Protein AF-A0A8J8FVU5-F1 (afdb_monomer_lite)

Radius of gyration: 19.58 Å; chains: 1; bounding box: 48×34×57 Å

Foldseek 3Di:
DWADDPDPQKIKDFAAFLVVLLLLLLLQLLVQVCVQDPDAAEEEEEDVPDSNVNNLVVQVPDPRYAYEYEYLQPLCVVVCVVVVHDHHYDNDLDAEAGQEYEAPQEFPGDDLVSLLRNVYQEYEYEHFADPDDDPVSVVRGPRVSNQVRHPKGKYKYWPFAPFDAGTSRSLSLSQGLLVVLQVVVCVFPFWPGKDADHQPQCCCCPVVSHNVVSVVNRNPHGRMITMGRPPRDDSNVSSVVRSVRTHMHMDIDD

Structure (mmCIF, N/CA/C/O backbone):
data_AF-A0A8J8FVU5-F1
#
_entry.id   AF-A0A8J8FVU5-F1
#
loop_
_atom_site.group_PDB
_atom_site.id
_atom_site.type_symbol
_atom_site.label_atom_id
_atom_site.label_alt_id
_atom_site.label_comp_id
_atom_site.label_asym_id
_atom_site.label_entity_id
_atom_site.label_seq_id
_atom_site.pdbx_PDB_ins_code
_atom_site.Cartn_x
_atom_site.Cartn_y
_atom_site.Cartn_z
_atom_site.occupancy
_atom_site.B_iso_or_equiv
_atom_site.auth_seq_id
_atom_site.auth_comp_id
_atom_site.auth_asym_id
_atom_site.auth_atom_id
_atom_site.pdbx_PDB_model_num
ATOM 1 N N . MET A 1 1 ? 19.928 1.052 -13.014 1.00 85.94 1 MET A N 1
ATOM 2 C CA . MET A 1 1 ? 21.254 0.523 -13.429 1.00 85.94 1 MET A CA 1
ATOM 3 C C . MET A 1 1 ? 21.232 0.294 -14.933 1.00 85.94 1 MET A C 1
ATOM 5 O O . MET A 1 1 ? 20.188 -0.112 -15.423 1.00 85.94 1 MET A O 1
ATOM 9 N N . ARG A 1 2 ? 22.314 0.591 -15.665 1.00 91.19 2 ARG A N 1
ATOM 10 C CA . ARG A 1 2 ? 22.410 0.322 -17.111 1.00 91.19 2 ARG A CA 1
ATOM 11 C C . ARG A 1 2 ? 23.519 -0.685 -17.375 1.00 91.19 2 ARG A C 1
ATOM 13 O O . ARG A 1 2 ? 24.605 -0.540 -16.818 1.00 91.19 2 ARG A O 1
ATOM 20 N N . GLU A 1 3 ? 23.247 -1.657 -18.229 1.00 92.75 3 GLU A N 1
ATOM 21 C CA . GLU A 1 3 ? 24.170 -2.728 -18.600 1.00 92.75 3 GLU A CA 1
ATOM 22 C C . GLU A 1 3 ? 24.189 -2.921 -20.119 1.00 92.75 3 GLU A C 1
ATOM 24 O O . GLU A 1 3 ? 23.266 -2.513 -20.828 1.00 92.75 3 GLU A O 1
ATOM 29 N N . HIS A 1 4 ? 25.250 -3.538 -20.641 1.00 88.62 4 HIS A N 1
ATOM 30 C CA . HIS A 1 4 ? 25.315 -3.874 -22.063 1.00 88.62 4 HIS A CA 1
ATOM 31 C C . HIS A 1 4 ? 24.221 -4.883 -22.434 1.00 88.62 4 HIS A C 1
ATOM 33 O O . HIS A 1 4 ? 23.999 -5.859 -21.720 1.00 88.62 4 HIS A O 1
ATOM 39 N N . GLY A 1 5 ? 23.556 -4.648 -23.567 1.00 85.69 5 GLY A N 1
ATOM 40 C CA . GLY A 1 5 ? 22.609 -5.600 -24.139 1.00 85.69 5 GLY A CA 1
ATOM 41 C C . GLY A 1 5 ? 23.301 -6.695 -24.958 1.00 85.69 5 GLY A C 1
ATOM 42 O O . GLY A 1 5 ? 24.515 -6.881 -24.897 1.00 85.69 5 GLY A O 1
ATOM 43 N N . ILE A 1 6 ? 22.518 -7.401 -25.780 1.00 85.06 6 ILE A N 1
ATOM 44 C CA . ILE A 1 6 ? 23.007 -8.487 -26.653 1.00 85.06 6 ILE A CA 1
ATOM 45 C C . ILE A 1 6 ? 24.059 -7.976 -27.654 1.00 85.06 6 ILE A C 1
ATOM 47 O O . ILE A 1 6 ? 24.966 -8.711 -28.041 1.00 85.06 6 ILE A O 1
ATOM 51 N N . THR A 1 7 ? 23.939 -6.716 -28.079 1.00 89.88 7 THR A N 1
ATOM 52 C CA . THR A 1 7 ? 24.882 -6.047 -28.985 1.00 89.88 7 THR A CA 1
ATOM 53 C C . THR A 1 7 ? 25.295 -4.679 -28.445 1.00 89.88 7 THR A C 1
ATOM 55 O O . THR A 1 7 ? 24.614 -4.105 -27.595 1.00 89.88 7 THR A O 1
ATOM 58 N N . ASP A 1 8 ? 26.349 -4.093 -29.019 1.00 90.81 8 ASP A N 1
ATOM 59 C CA . ASP A 1 8 ? 26.814 -2.744 -28.670 1.00 90.81 8 ASP A CA 1
ATOM 60 C C . ASP A 1 8 ? 25.821 -1.620 -28.997 1.00 90.81 8 ASP A C 1
ATOM 62 O O . ASP A 1 8 ? 26.014 -0.495 -28.537 1.00 90.81 8 ASP A O 1
ATOM 66 N N . LEU A 1 9 ? 24.764 -1.894 -29.764 1.00 94.00 9 LEU A N 1
ATOM 67 C CA . LEU A 1 9 ? 23.697 -0.929 -30.052 1.00 94.00 9 LEU A CA 1
ATOM 68 C C . LEU A 1 9 ? 22.597 -0.929 -28.985 1.00 94.00 9 LEU A C 1
ATOM 70 O O . LEU A 1 9 ? 21.811 0.012 -28.914 1.00 94.00 9 LEU A O 1
ATOM 74 N N . THR A 1 10 ? 22.557 -1.970 -28.156 1.00 97.00 10 THR A N 1
ATOM 75 C CA . THR A 1 10 ? 21.503 -2.206 -27.168 1.00 97.00 10 THR A CA 1
ATOM 76 C C . THR A 1 10 ? 22.022 -2.068 -25.745 1.00 97.00 10 THR A C 1
ATOM 78 O O . THR A 1 10 ? 23.197 -2.323 -25.467 1.00 97.00 10 THR A O 1
ATOM 81 N N . GLU A 1 11 ? 21.133 -1.713 -24.832 1.00 97.69 11 GLU A N 1
ATOM 82 C CA . GLU A 1 11 ? 21.366 -1.718 -23.393 1.00 97.69 11 GLU A CA 1
ATOM 83 C C . GLU A 1 11 ? 20.191 -2.357 -22.652 1.00 97.69 11 GLU A C 1
ATOM 85 O O . GLU A 1 11 ? 19.065 -2.409 -23.156 1.00 97.69 11 GLU A O 1
ATOM 90 N N . THR A 1 12 ? 20.480 -2.831 -21.446 1.00 98.06 12 THR A N 1
ATOM 91 C CA . THR A 1 12 ? 19.485 -3.250 -20.464 1.00 98.06 12 THR A CA 1
ATOM 92 C C . THR A 1 12 ? 19.430 -2.197 -19.368 1.00 98.06 12 THR A C 1
ATOM 94 O O . THR A 1 12 ? 20.461 -1.840 -18.794 1.00 98.06 12 THR A O 1
ATOM 97 N N . VAL A 1 13 ? 18.239 -1.689 -19.068 1.00 98.12 13 VAL A N 1
ATOM 98 C CA . VAL A 1 13 ? 18.009 -0.694 -18.021 1.00 98.12 13 VAL A CA 1
ATOM 99 C C . VAL A 1 13 ? 17.114 -1.285 -16.942 1.00 98.12 13 VAL A C 1
ATOM 101 O O . VAL A 1 13 ? 16.003 -1.735 -17.209 1.00 98.12 13 VAL A O 1
ATOM 104 N N . HIS A 1 14 ? 17.609 -1.256 -15.711 1.00 98.19 14 HIS A N 1
ATOM 105 C CA . HIS A 1 14 ? 16.878 -1.626 -14.505 1.00 98.19 14 HIS A CA 1
ATOM 106 C C . HIS A 1 14 ? 16.438 -0.367 -13.755 1.00 98.19 14 HIS A C 1
ATOM 108 O O . HIS A 1 14 ? 17.273 0.513 -13.500 1.00 98.19 14 HIS A O 1
ATOM 114 N N . THR A 1 15 ? 15.162 -0.296 -13.381 1.00 98.50 15 THR A N 1
ATOM 115 C CA . THR A 1 15 ? 14.595 0.800 -12.572 1.00 98.50 15 THR A CA 1
ATOM 116 C C . THR A 1 15 ? 14.950 0.662 -11.090 1.00 98.50 15 THR A C 1
ATOM 118 O O . THR A 1 15 ? 15.671 -0.258 -10.689 1.00 98.50 15 THR A O 1
ATOM 121 N N . ARG A 1 16 ? 14.408 1.556 -10.254 1.00 98.25 16 ARG A N 1
ATOM 122 C CA . ARG A 1 16 ? 14.300 1.369 -8.802 1.00 98.25 16 ARG A CA 1
ATOM 123 C C . ARG A 1 16 ? 13.681 0.012 -8.451 1.00 98.25 16 ARG A C 1
ATOM 125 O O . ARG A 1 16 ? 13.001 -0.612 -9.273 1.00 98.25 16 ARG A O 1
ATOM 132 N N . SER A 1 17 ? 13.927 -0.440 -7.223 1.00 98.56 17 SER A N 1
ATOM 133 C CA . SER A 1 17 ? 13.456 -1.740 -6.746 1.00 98.56 17 SER A CA 1
ATOM 134 C C . SER A 1 17 ? 11.934 -1.816 -6.637 1.00 98.56 17 SER A C 1
ATOM 136 O O . SER A 1 17 ? 11.248 -0.802 -6.492 1.00 98.56 17 SER A O 1
ATOM 138 N N . TYR A 1 18 ? 11.396 -3.032 -6.659 1.00 98.56 18 TYR A N 1
ATOM 139 C CA . TYR A 1 18 ? 9.973 -3.273 -6.451 1.00 98.56 18 TYR A CA 1
ATOM 140 C C . TYR A 1 18 ? 9.517 -2.787 -5.065 1.00 98.56 18 TYR A C 1
ATOM 142 O O . TYR A 1 18 ? 8.448 -2.195 -4.931 1.00 98.56 18 TYR A O 1
ATOM 150 N N . TRP A 1 19 ? 10.362 -2.931 -4.037 1.00 98.06 19 TRP A N 1
ATOM 151 C CA . TRP A 1 19 ? 10.099 -2.374 -2.708 1.00 98.06 19 TRP A CA 1
ATOM 152 C C . TRP A 1 19 ? 9.987 -0.846 -2.708 1.00 98.06 19 TRP A C 1
ATOM 154 O O . TRP A 1 19 ? 9.204 -0.300 -1.932 1.00 98.06 19 TRP A O 1
ATOM 164 N N . ALA A 1 20 ? 10.729 -0.141 -3.571 1.00 98.50 20 ALA A N 1
ATOM 165 C CA . ALA A 1 20 ? 10.609 1.312 -3.685 1.00 98.50 20 ALA A CA 1
ATOM 166 C C . ALA A 1 20 ? 9.216 1.717 -4.192 1.00 98.50 20 ALA A C 1
ATOM 168 O O . ALA A 1 20 ? 8.615 2.617 -3.616 1.00 98.50 20 ALA A O 1
ATOM 169 N N . VAL A 1 21 ? 8.673 0.996 -5.181 1.00 98.75 21 VAL A N 1
ATOM 170 C CA . VAL A 1 21 ? 7.302 1.190 -5.691 1.00 98.75 21 VAL A CA 1
ATOM 171 C C . VAL A 1 21 ? 6.263 0.949 -4.595 1.00 98.75 21 VAL A C 1
ATOM 173 O O . VAL A 1 21 ? 5.415 1.800 -4.331 1.00 98.75 21 VAL A O 1
ATOM 176 N N . VAL A 1 22 ? 6.369 -0.193 -3.912 1.00 98.56 22 VAL A N 1
ATOM 177 C CA . VAL A 1 22 ? 5.489 -0.563 -2.794 1.00 98.56 22 VAL A CA 1
ATOM 178 C C . VAL A 1 22 ? 5.525 0.494 -1.687 1.00 98.56 22 VAL A C 1
ATOM 180 O O . VAL A 1 22 ? 4.482 0.925 -1.194 1.00 98.56 22 VAL A O 1
ATOM 183 N N . SER A 1 23 ? 6.730 0.938 -1.320 1.00 98.19 23 SER A N 1
ATOM 184 C CA . SER A 1 23 ? 6.941 1.946 -0.281 1.00 98.19 23 SER A CA 1
ATOM 185 C C . SER A 1 23 ? 6.371 3.301 -0.656 1.00 98.19 23 SER A C 1
ATOM 187 O O . SER A 1 23 ? 5.835 3.995 0.200 1.00 98.19 23 SER A O 1
ATOM 189 N N . GLU A 1 24 ? 6.499 3.698 -1.916 1.00 98.69 24 GLU A N 1
ATOM 190 C CA . GLU A 1 24 ? 5.980 4.967 -2.411 1.00 98.69 24 GLU A CA 1
ATOM 191 C C . GLU A 1 24 ? 4.451 5.004 -2.331 1.00 98.69 24 GLU A C 1
ATOM 193 O O . GLU A 1 24 ? 3.893 5.927 -1.738 1.00 98.69 24 GLU A O 1
ATOM 198 N N . ILE A 1 25 ? 3.774 3.948 -2.791 1.00 98.75 25 ILE A N 1
ATOM 199 C CA . ILE A 1 25 ? 2.313 3.819 -2.685 1.00 98.75 25 ILE A CA 1
ATOM 200 C C . ILE A 1 25 ? 1.866 3.805 -1.216 1.00 98.75 25 ILE A C 1
ATOM 202 O O . ILE A 1 25 ? 0.964 4.554 -0.836 1.00 98.75 25 ILE A O 1
ATOM 206 N N . GLY A 1 26 ? 2.511 2.994 -0.372 1.00 98.31 26 GLY A N 1
ATOM 207 C CA . GLY A 1 26 ? 2.173 2.902 1.049 1.00 98.31 26 GLY A CA 1
ATOM 208 C C . GLY A 1 26 ? 2.357 4.225 1.802 1.00 98.31 26 GLY A C 1
ATOM 209 O O . GLY A 1 26 ? 1.483 4.623 2.571 1.00 98.31 26 GLY A O 1
ATOM 210 N N . ARG A 1 27 ? 3.444 4.960 1.529 1.00 98.12 27 ARG A N 1
ATOM 211 C CA . ARG A 1 27 ? 3.675 6.298 2.101 1.00 98.12 27 ARG A CA 1
ATOM 212 C C . ARG A 1 27 ? 2.664 7.322 1.609 1.00 98.12 27 ARG A C 1
ATOM 214 O O . ARG A 1 27 ? 2.230 8.149 2.401 1.00 98.12 27 ARG A O 1
ATOM 221 N N . ARG A 1 28 ? 2.266 7.285 0.334 1.00 98.44 28 ARG A N 1
ATOM 222 C CA . ARG A 1 28 ? 1.238 8.198 -0.193 1.00 98.44 28 ARG A CA 1
ATOM 223 C C . ARG A 1 28 ? -0.116 7.980 0.472 1.00 98.44 28 ARG A C 1
ATOM 225 O O . ARG A 1 28 ? -0.768 8.963 0.802 1.00 98.44 28 ARG A O 1
ATOM 232 N N . LYS A 1 29 ? -0.499 6.728 0.739 1.00 98.38 29 LYS A N 1
ATOM 233 C CA . LYS A 1 29 ? -1.696 6.419 1.536 1.00 98.38 29 LYS A CA 1
ATOM 234 C C . LYS A 1 29 ? -1.599 6.943 2.961 1.00 98.38 29 LYS A C 1
ATOM 236 O O . LYS A 1 29 ? -2.504 7.639 3.406 1.00 98.38 29 LYS A O 1
ATOM 241 N N . ALA A 1 30 ? -0.499 6.638 3.654 1.00 97.62 30 ALA A N 1
ATOM 242 C CA . ALA A 1 30 ? -0.267 7.125 5.011 1.00 97.62 30 ALA A CA 1
ATOM 243 C C . ALA A 1 30 ? -0.328 8.658 5.064 1.00 97.62 30 ALA A C 1
ATOM 245 O O . ALA A 1 30 ? -1.008 9.223 5.913 1.00 97.62 30 ALA A O 1
ATOM 246 N N . LYS A 1 31 ? 0.308 9.332 4.102 1.00 97.31 31 LYS A N 1
ATOM 247 C CA . LYS A 1 31 ? 0.258 10.787 3.970 1.00 97.31 31 LYS A CA 1
ATOM 248 C C . LYS A 1 31 ? -1.165 11.295 3.730 1.00 97.31 31 LYS A C 1
ATOM 250 O O . LYS A 1 31 ? -1.585 12.204 4.429 1.00 97.31 31 LYS A O 1
ATOM 255 N N . ALA A 1 32 ? -1.902 10.719 2.778 1.00 97.88 32 ALA A N 1
ATOM 256 C CA . ALA A 1 32 ? -3.277 11.127 2.492 1.00 97.88 32 ALA A CA 1
ATOM 257 C C . ALA A 1 32 ? -4.175 10.994 3.730 1.00 97.88 32 ALA A C 1
ATOM 259 O O . ALA A 1 32 ? -4.936 11.912 4.024 1.00 97.88 32 ALA A O 1
ATOM 260 N N . LEU A 1 33 ? -4.029 9.899 4.487 1.00 97.56 33 LEU A N 1
ATOM 261 C CA . LEU A 1 33 ? -4.711 9.707 5.767 1.00 97.56 33 LEU A CA 1
ATOM 262 C C . LEU A 1 33 ? -4.377 10.838 6.743 1.00 97.56 33 LEU A C 1
ATOM 264 O O . LEU A 1 33 ? -5.282 11.514 7.218 1.00 97.56 33 LEU A O 1
ATOM 268 N N . LEU A 1 34 ? -3.089 11.072 6.996 1.00 96.12 34 LEU A N 1
ATOM 269 C CA . LEU A 1 34 ? -2.617 12.041 7.992 1.00 96.12 34 LEU A CA 1
ATOM 270 C C . LEU A 1 34 ? -2.858 13.507 7.602 1.00 96.12 34 LEU A C 1
ATOM 272 O O . LEU A 1 34 ? -2.880 14.367 8.479 1.00 96.12 34 LEU A O 1
ATOM 276 N N . ASP A 1 35 ? -3.011 13.802 6.310 1.00 96.00 35 ASP A N 1
ATOM 277 C CA . ASP A 1 35 ? -3.436 15.118 5.820 1.00 96.00 35 ASP A CA 1
ATOM 278 C C . ASP A 1 35 ? -4.957 15.313 5.958 1.00 96.00 35 ASP A C 1
ATOM 280 O O . ASP A 1 35 ? -5.426 16.444 6.086 1.00 96.00 35 ASP A O 1
ATOM 284 N N . GLY A 1 36 ? -5.730 14.224 5.873 1.00 95.56 36 GLY A N 1
ATOM 285 C CA . GLY A 1 36 ? -7.192 14.247 5.914 1.00 95.56 36 GLY A CA 1
ATOM 286 C C . GLY A 1 36 ? -7.776 14.197 7.324 1.00 95.56 36 GLY A C 1
ATOM 287 O O . GLY A 1 36 ? -8.854 14.743 7.554 1.00 95.56 36 GLY A O 1
ATOM 288 N N . VAL A 1 37 ? -7.075 13.560 8.261 1.00 95.12 37 VAL A N 1
ATOM 289 C CA . VAL A 1 37 ? -7.464 13.461 9.669 1.00 95.12 37 VAL A CA 1
ATOM 290 C C . VAL A 1 37 ? -6.213 13.377 10.543 1.00 95.12 37 VAL A C 1
ATOM 292 O O . VAL A 1 37 ? -5.272 12.662 10.208 1.00 95.12 37 VAL A O 1
ATOM 295 N N . GLU A 1 38 ? -6.184 14.123 11.649 1.00 93.81 38 GLU A N 1
ATOM 296 C CA . GLU A 1 38 ? -5.030 14.203 12.552 1.00 93.81 38 GLU A CA 1
ATOM 297 C C . GLU A 1 38 ? -5.227 13.270 13.760 1.00 93.81 38 GLU A C 1
ATOM 299 O O . GLU A 1 38 ? -6.049 13.572 14.628 1.00 93.81 38 GLU A O 1
ATOM 304 N N . PRO A 1 39 ? -4.498 12.138 13.851 1.00 94.69 39 PRO A N 1
ATOM 305 C CA . PRO A 1 39 ? -4.605 11.244 14.997 1.00 94.69 39 PRO A CA 1
ATOM 306 C C . PRO A 1 39 ? -3.978 11.873 16.243 1.00 94.69 39 PRO A C 1
ATOM 308 O O . PRO A 1 39 ? -2.938 12.531 16.163 1.00 94.69 39 PRO A O 1
ATOM 311 N N . SER A 1 40 ? -4.580 11.629 17.404 1.00 94.06 40 SER A N 1
ATOM 312 C CA . SER A 1 40 ? -4.089 12.093 18.705 1.00 94.06 40 SER A CA 1
ATOM 313 C C . SER A 1 40 ? -4.473 11.100 19.800 1.00 94.06 40 SER A C 1
ATOM 315 O O . SER A 1 40 ? -5.418 10.339 19.612 1.00 94.06 40 SER A O 1
ATOM 317 N N . GLY A 1 41 ? -3.744 11.105 20.918 1.00 96.38 41 GLY A N 1
ATOM 318 C CA . GLY A 1 41 ? -4.019 10.215 22.046 1.00 96.38 41 GLY A CA 1
ATOM 319 C C . GLY A 1 41 ? -3.583 8.771 21.793 1.00 96.38 41 GLY A C 1
ATOM 320 O O . GLY A 1 41 ? -2.546 8.529 21.164 1.00 96.38 41 GLY A O 1
ATOM 321 N N . ASP A 1 42 ? -4.356 7.821 22.308 1.00 97.62 42 ASP A N 1
ATOM 322 C CA . ASP A 1 42 ? -4.138 6.387 22.139 1.00 97.62 42 ASP A CA 1
ATOM 323 C C . ASP A 1 42 ? -4.681 5.926 20.775 1.00 97.62 42 ASP A C 1
ATOM 325 O O . ASP A 1 42 ? -5.888 5.864 20.538 1.00 97.62 42 ASP A O 1
ATOM 329 N N . VAL A 1 43 ? -3.765 5.587 19.862 1.00 98.38 43 VAL A N 1
ATOM 330 C CA . VAL A 1 43 ? -4.065 5.206 18.477 1.00 98.38 43 VAL A CA 1
ATOM 331 C C . VAL A 1 43 ? -3.857 3.707 18.284 1.00 98.38 43 VAL A C 1
ATOM 333 O O . VAL A 1 43 ? -2.746 3.195 18.448 1.00 98.38 43 VAL A O 1
ATOM 336 N N . LEU A 1 44 ? -4.904 3.007 17.856 1.00 98.69 44 LEU A N 1
ATOM 337 C CA . LEU A 1 44 ? -4.843 1.613 17.433 1.00 98.69 44 LEU A CA 1
ATOM 338 C C . LEU A 1 44 ? -4.806 1.517 15.906 1.00 98.69 44 LEU A C 1
ATOM 340 O O . LEU A 1 44 ? -5.758 1.895 15.230 1.00 98.69 44 LEU A O 1
ATOM 344 N N . VAL A 1 45 ? -3.735 0.947 15.357 1.00 98.69 45 VAL A N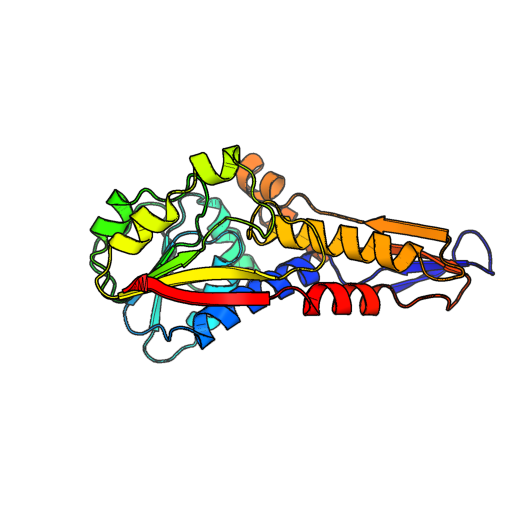 1
ATOM 345 C CA . VAL A 1 45 ? -3.662 0.560 13.940 1.00 98.69 45 VAL A CA 1
ATOM 346 C C . VAL A 1 45 ? -3.994 -0.925 13.820 1.00 98.69 45 VAL A C 1
ATOM 348 O O . VAL A 1 45 ? -3.273 -1.765 14.363 1.00 98.69 45 VAL A O 1
ATOM 351 N N . VAL A 1 46 ? -5.072 -1.251 13.108 1.00 98.69 46 VAL A N 1
ATOM 352 C CA . VAL A 1 46 ? -5.530 -2.619 12.848 1.00 98.69 46 VAL A CA 1
ATOM 353 C C . VAL A 1 46 ? -5.159 -3.008 11.419 1.00 98.69 46 VAL A C 1
ATOM 355 O O . VAL A 1 46 ? -5.604 -2.380 10.462 1.00 98.69 46 VAL A O 1
ATOM 358 N N . GLY A 1 47 ? -4.330 -4.040 11.270 1.00 98.12 47 GLY A N 1
ATOM 359 C CA . GLY A 1 47 ? -3.754 -4.432 9.983 1.00 98.12 47 GLY A CA 1
ATOM 360 C C . GLY A 1 47 ? -2.446 -3.696 9.689 1.00 98.12 47 GLY A C 1
ATOM 361 O O . GLY A 1 47 ? -2.411 -2.526 9.305 1.00 98.12 47 GLY A O 1
ATOM 362 N N . LEU A 1 48 ? -1.333 -4.406 9.847 1.00 97.31 48 LEU A N 1
ATOM 363 C CA . LEU A 1 48 ? 0.009 -3.900 9.590 1.00 97.31 48 LEU A CA 1
ATOM 364 C C . LEU A 1 48 ? 0.393 -4.062 8.113 1.00 97.31 48 LEU A C 1
ATOM 366 O O . LEU A 1 48 ? 1.050 -3.187 7.535 1.00 97.31 48 LEU A O 1
ATOM 370 N N . TYR A 1 49 ? -0.025 -5.168 7.489 1.00 96.44 49 TYR A N 1
ATOM 371 C CA . TYR A 1 49 ? 0.215 -5.414 6.071 1.00 96.44 49 TYR A CA 1
ATOM 372 C C . TYR A 1 49 ? -0.800 -4.665 5.190 1.00 96.44 49 TYR A C 1
ATOM 374 O O . TYR A 1 49 ? -1.992 -4.904 5.268 1.00 96.44 49 TYR A O 1
ATOM 382 N N . LEU A 1 50 ? -0.416 -3.800 4.261 1.00 93.81 50 LEU A N 1
ATOM 383 C CA . LEU A 1 50 ? 0.922 -3.250 4.041 1.00 93.81 50 LEU A CA 1
ATOM 384 C C . LEU A 1 50 ? 0.953 -1.737 4.226 1.00 93.81 50 LEU A C 1
ATOM 386 O O . LEU A 1 50 ? 2.008 -1.185 4.507 1.00 93.81 50 LEU A O 1
ATOM 390 N N . THR A 1 51 ? -0.190 -1.061 4.113 1.00 96.94 51 THR A N 1
ATOM 391 C CA . THR A 1 51 ? -0.310 0.371 4.408 1.00 96.94 51 THR A CA 1
ATOM 392 C C . THR A 1 51 ? 0.068 0.665 5.865 1.00 96.94 51 THR A C 1
ATOM 394 O O . THR A 1 51 ? 0.780 1.637 6.124 1.00 96.94 51 THR A O 1
ATOM 397 N N . GLY A 1 52 ? -0.341 -0.205 6.798 1.00 97.81 52 GLY A N 1
ATOM 398 C CA . GLY A 1 52 ? -0.163 -0.006 8.236 1.00 97.81 52 GLY A CA 1
ATOM 399 C C . GLY A 1 52 ? 1.282 0.222 8.648 1.00 97.81 52 GLY A C 1
ATOM 400 O O . GLY A 1 52 ? 1.546 1.126 9.431 1.00 97.81 52 GLY A O 1
ATOM 401 N N . VAL A 1 53 ? 2.246 -0.500 8.072 1.00 97.06 53 VAL A N 1
ATOM 402 C CA . VAL A 1 53 ? 3.653 -0.318 8.460 1.00 97.06 53 VAL A CA 1
ATOM 403 C C . VAL A 1 53 ? 4.205 1.059 8.088 1.00 97.06 53 VAL A C 1
ATOM 405 O O . VAL A 1 53 ? 5.011 1.629 8.824 1.00 97.06 53 VAL A O 1
ATOM 408 N N . PHE A 1 54 ? 3.751 1.621 6.967 1.00 97.44 54 PHE A N 1
ATOM 409 C CA . PHE A 1 54 ? 4.136 2.971 6.563 1.00 97.44 54 PHE A CA 1
ATOM 410 C C . PHE A 1 54 ? 3.424 4.017 7.409 1.00 97.44 54 PHE A C 1
ATOM 412 O O . PHE A 1 54 ? 4.049 4.997 7.789 1.00 97.44 54 PHE A O 1
ATOM 419 N N . LEU A 1 55 ? 2.157 3.789 7.756 1.00 97.62 55 LEU A N 1
ATOM 420 C CA . LEU A 1 55 ? 1.420 4.673 8.651 1.00 97.62 55 LEU A CA 1
ATOM 421 C C . LEU A 1 55 ? 2.038 4.713 10.052 1.00 97.62 55 LEU A C 1
ATOM 423 O O . LEU A 1 55 ? 2.301 5.792 10.570 1.00 97.62 55 LEU A O 1
ATOM 427 N N . VAL A 1 56 ? 2.323 3.550 10.639 1.00 97.56 56 VAL A N 1
ATOM 428 C CA . VAL A 1 56 ? 2.958 3.429 11.957 1.00 97.56 56 VAL A CA 1
ATOM 429 C C . VAL A 1 56 ? 4.272 4.203 11.982 1.00 97.56 56 VAL A C 1
ATOM 431 O O . VAL A 1 56 ? 4.493 4.990 12.896 1.00 97.56 56 VAL A O 1
ATOM 434 N N . LYS A 1 57 ? 5.102 4.066 10.943 1.00 95.81 57 LYS A N 1
ATOM 435 C CA . LYS A 1 57 ? 6.351 4.824 10.818 1.00 95.81 57 LYS A CA 1
ATOM 436 C C . LYS A 1 57 ? 6.158 6.346 10.894 1.00 95.81 57 LYS A C 1
ATOM 438 O O . LYS A 1 57 ? 7.003 7.026 11.459 1.00 95.81 57 LYS A O 1
ATOM 443 N N . GLU A 1 58 ? 5.072 6.877 10.342 1.00 94.94 58 GLU A N 1
ATOM 444 C CA . GLU A 1 58 ? 4.769 8.316 10.381 1.00 94.94 58 GLU A CA 1
ATOM 445 C C . GLU A 1 58 ? 4.110 8.763 11.701 1.00 94.94 58 GLU A C 1
ATOM 447 O O . GLU A 1 58 ? 4.036 9.964 11.974 1.00 94.94 58 GLU A O 1
ATOM 452 N N . LEU A 1 59 ? 3.603 7.822 12.507 1.00 95.31 59 LEU A N 1
ATOM 453 C CA . LEU A 1 59 ? 2.912 8.085 13.773 1.00 95.31 59 LEU A CA 1
ATOM 454 C C . LEU A 1 59 ? 3.832 8.014 14.997 1.00 95.31 59 LEU A C 1
ATOM 456 O O . LEU A 1 59 ? 3.650 8.799 15.921 1.00 95.31 59 LEU A O 1
ATOM 460 N N . VAL A 1 60 ? 4.805 7.099 15.018 1.00 91.62 60 VAL A N 1
ATOM 461 C CA . VAL A 1 60 ? 5.612 6.791 16.221 1.00 91.62 60 VAL A CA 1
ATOM 462 C C . VAL A 1 60 ? 6.394 7.972 16.790 1.00 91.62 60 VAL A C 1
ATOM 464 O O . VAL A 1 60 ? 6.584 8.048 18.000 1.00 91.62 60 VAL A O 1
ATOM 467 N N . ASP A 1 61 ? 6.799 8.912 15.938 1.00 86.62 61 ASP A N 1
ATOM 468 C CA . ASP A 1 61 ? 7.562 10.097 16.344 1.00 86.62 61 ASP A CA 1
ATOM 469 C C . ASP A 1 61 ? 6.666 11.323 16.612 1.00 86.62 61 ASP A C 1
ATOM 471 O O . ASP A 1 61 ? 7.159 12.409 16.941 1.00 86.62 61 ASP A O 1
ATOM 475 N N . ARG A 1 62 ? 5.339 11.192 16.469 1.00 91.38 62 ARG A N 1
ATOM 476 C CA . ARG A 1 62 ? 4.410 12.308 16.679 1.00 91.38 62 ARG A CA 1
ATOM 477 C C . ARG A 1 62 ? 4.184 12.550 18.164 1.00 91.38 62 ARG A C 1
ATOM 479 O O . ARG A 1 62 ? 3.808 11.671 18.932 1.00 91.38 62 ARG A O 1
ATOM 486 N N . THR A 1 63 ? 4.380 13.800 18.572 1.00 87.50 63 THR A N 1
ATOM 487 C CA . THR A 1 63 ? 4.125 14.219 19.953 1.00 87.50 63 THR A CA 1
ATOM 488 C C . THR A 1 63 ? 2.638 14.092 20.274 1.00 87.50 63 THR A C 1
ATOM 490 O O . THR A 1 63 ? 1.811 14.636 19.551 1.00 87.50 63 THR A O 1
ATOM 493 N N . GLY A 1 64 ? 2.312 13.428 21.385 1.00 89.94 64 GLY A N 1
ATOM 494 C CA . GLY A 1 64 ? 0.927 13.252 21.834 1.00 89.94 64 GLY A CA 1
ATOM 495 C C . GLY A 1 64 ? 0.186 12.085 21.178 1.00 89.94 64 GLY A C 1
ATOM 496 O O . GLY A 1 64 ? -1.035 12.035 21.284 1.00 89.94 64 GLY A O 1
ATOM 497 N N . VAL A 1 65 ? 0.905 11.173 20.516 1.00 95.69 65 VAL A N 1
ATOM 498 C CA . VAL A 1 65 ? 0.359 9.944 19.929 1.00 95.69 65 VAL A CA 1
ATOM 499 C C . VAL A 1 65 ? 1.008 8.725 20.588 1.00 95.69 65 VAL A C 1
ATOM 501 O O . VAL A 1 65 ? 2.234 8.633 20.673 1.00 95.69 65 VAL A O 1
ATOM 504 N N . HIS A 1 66 ? 0.193 7.769 21.028 1.00 96.31 66 HIS A N 1
ATOM 505 C CA . HIS A 1 66 ? 0.625 6.477 21.554 1.00 96.31 66 HIS A CA 1
ATOM 506 C C . HIS A 1 66 ? 0.114 5.362 20.643 1.00 96.31 66 HIS A C 1
ATOM 508 O O . HIS A 1 66 ? -1.076 5.070 20.605 1.00 96.31 66 HIS A O 1
ATOM 514 N N . VAL A 1 67 ? 1.019 4.749 19.879 1.00 97.56 67 VAL A N 1
ATOM 515 C CA . VAL A 1 67 ? 0.645 3.771 18.849 1.00 97.56 67 VAL A CA 1
ATOM 516 C C . VAL A 1 67 ? 0.635 2.353 19.416 1.00 97.56 67 VAL A C 1
ATOM 518 O O . VAL A 1 67 ? 1.645 1.870 19.928 1.00 97.56 67 VAL A O 1
ATOM 521 N N . THR A 1 68 ? -0.486 1.657 19.239 1.00 97.81 68 THR A N 1
ATOM 522 C CA . THR A 1 68 ? -0.597 0.200 19.360 1.00 97.81 68 THR A CA 1
ATOM 523 C C . THR A 1 68 ? -0.932 -0.393 17.998 1.00 97.81 68 THR A C 1
ATOM 525 O O . THR A 1 68 ? -1.760 0.142 17.268 1.00 97.81 68 THR A O 1
ATOM 528 N N . VAL A 1 69 ? -0.310 -1.519 17.654 1.00 98.38 69 VAL A N 1
ATOM 529 C CA . VAL A 1 69 ? -0.635 -2.281 16.441 1.00 98.38 69 VAL A CA 1
ATOM 530 C C . VAL A 1 69 ? -1.356 -3.569 16.824 1.00 98.38 69 VAL A C 1
ATOM 532 O O . VAL A 1 69 ? -0.875 -4.329 17.668 1.00 98.38 69 VAL A O 1
ATOM 535 N N . TYR A 1 70 ? -2.479 -3.845 16.170 1.00 98.38 70 TYR A N 1
ATOM 536 C CA . TYR A 1 70 ? -3.150 -5.139 16.213 1.00 98.38 70 TYR A CA 1
ATOM 537 C C . TYR A 1 70 ? -3.130 -5.775 14.821 1.00 98.38 70 TYR A C 1
ATOM 539 O O . TYR A 1 70 ? -3.638 -5.212 13.854 1.00 98.38 70 TYR A O 1
ATOM 547 N N . ASP A 1 71 ? -2.524 -6.955 14.723 1.00 97.62 71 ASP A N 1
ATOM 548 C CA . ASP A 1 71 ? -2.565 -7.784 13.520 1.00 97.62 71 ASP A CA 1
ATOM 549 C C . ASP A 1 71 ? -2.470 -9.260 13.927 1.00 97.62 71 ASP A C 1
ATOM 551 O O . ASP A 1 71 ? -1.603 -9.634 14.721 1.00 97.62 71 ASP A O 1
ATOM 555 N N . GLU A 1 72 ? -3.377 -10.093 13.418 1.00 94.88 72 GLU A N 1
ATOM 556 C CA . GLU A 1 72 ? -3.444 -11.522 13.747 1.00 94.88 72 GLU A CA 1
ATOM 557 C C . GLU A 1 72 ? -2.214 -12.298 13.253 1.00 94.88 72 GLU A C 1
ATOM 559 O O . GLU A 1 72 ? -1.836 -13.318 13.841 1.00 94.88 72 GLU A O 1
ATOM 564 N N . GLU A 1 73 ? -1.547 -11.810 12.203 1.00 95.12 73 GLU A N 1
ATOM 565 C CA . GLU A 1 73 ? -0.362 -12.445 11.646 1.00 95.12 73 GLU A CA 1
ATOM 566 C C . GLU A 1 73 ? 0.889 -12.091 12.464 1.00 95.12 73 GLU A C 1
ATOM 568 O O . GLU A 1 73 ? 1.565 -11.077 12.268 1.00 95.12 73 GLU A O 1
ATOM 573 N N . VAL A 1 74 ? 1.254 -12.998 13.373 1.00 93.19 74 VAL A N 1
ATOM 574 C CA . VAL A 1 74 ? 2.411 -12.850 14.270 1.00 93.19 74 VAL A CA 1
ATOM 575 C C . VAL A 1 74 ? 3.718 -12.611 13.510 1.00 93.19 74 VAL A C 1
ATOM 577 O O . VAL A 1 74 ? 4.587 -11.894 14.020 1.00 93.19 74 VAL A O 1
ATOM 580 N N . SER A 1 75 ? 3.886 -13.185 12.309 1.00 92.69 75 SER A N 1
ATOM 581 C CA . SER A 1 75 ? 5.122 -13.010 11.541 1.00 92.69 75 SER A CA 1
ATOM 582 C C . SER A 1 75 ? 5.364 -11.552 11.145 1.00 92.69 75 SER A C 1
ATOM 584 O O . SER A 1 75 ? 6.521 -11.154 11.043 1.00 92.69 75 SER A O 1
ATOM 586 N N . LEU A 1 76 ? 4.331 -10.707 11.040 1.00 95.06 76 LEU A N 1
ATOM 587 C CA . LEU A 1 76 ? 4.491 -9.294 10.684 1.00 95.06 76 LEU A CA 1
ATOM 588 C C . LEU A 1 76 ? 5.253 -8.464 11.731 1.00 95.06 76 LEU A C 1
ATOM 590 O O . LEU A 1 76 ? 5.761 -7.396 11.395 1.00 95.06 76 LEU A O 1
ATOM 594 N N . ARG A 1 77 ? 5.465 -8.974 12.954 1.00 94.88 77 ARG A N 1
ATOM 595 C CA . ARG A 1 77 ? 6.424 -8.373 13.907 1.00 94.88 77 ARG A CA 1
ATOM 596 C C . ARG A 1 77 ? 7.825 -8.244 13.319 1.00 94.88 77 ARG A C 1
ATOM 598 O O . ARG A 1 77 ? 8.543 -7.291 13.608 1.00 94.88 77 ARG A O 1
ATOM 605 N N . GLU A 1 78 ? 8.207 -9.197 12.477 1.00 94.38 78 GLU A N 1
ATOM 606 C CA . GLU A 1 78 ? 9.481 -9.168 11.773 1.00 94.38 78 GLU A CA 1
ATOM 607 C C . GLU A 1 78 ? 9.563 -7.973 10.814 1.00 94.38 78 GLU A C 1
ATOM 609 O O . GLU A 1 78 ? 10.626 -7.380 10.668 1.00 94.38 78 GLU A O 1
ATOM 614 N N . LEU A 1 79 ? 8.441 -7.548 10.222 1.00 93.06 79 LEU A N 1
ATOM 615 C CA . LEU A 1 79 ? 8.399 -6.377 9.349 1.00 93.06 79 LEU A CA 1
ATOM 616 C C . LEU A 1 79 ? 8.685 -5.076 10.117 1.00 93.06 79 LEU A C 1
ATOM 618 O O . LEU A 1 79 ? 9.436 -4.240 9.617 1.00 93.06 79 LEU A O 1
ATOM 622 N N . LEU A 1 80 ? 8.155 -4.930 11.339 1.00 94.19 80 LEU A N 1
ATOM 623 C CA . LEU A 1 80 ? 8.490 -3.806 12.228 1.00 94.19 80 LEU A CA 1
ATOM 624 C C . LEU A 1 80 ? 9.990 -3.790 12.546 1.00 94.19 80 LEU A C 1
ATOM 626 O O . LEU A 1 80 ? 10.645 -2.761 12.396 1.00 94.19 80 LEU A O 1
ATOM 630 N N . ARG A 1 81 ? 10.556 -4.956 12.892 1.00 94.31 81 ARG A N 1
ATOM 631 C CA . ARG A 1 81 ? 11.987 -5.113 13.195 1.00 94.31 81 ARG A CA 1
ATOM 632 C C . ARG A 1 81 ? 12.881 -4.756 12.007 1.00 94.31 81 ARG A C 1
ATOM 634 O O . ARG A 1 81 ? 13.881 -4.069 12.179 1.00 94.31 81 ARG A O 1
ATOM 641 N N . LEU A 1 82 ? 12.538 -5.223 10.806 1.00 92.69 82 LEU A N 1
ATOM 642 C CA . LEU A 1 82 ? 13.299 -4.952 9.578 1.00 92.69 82 LEU A CA 1
ATOM 643 C C . LEU A 1 82 ? 13.301 -3.468 9.196 1.00 92.69 82 LEU A C 1
ATOM 645 O O . LEU A 1 82 ? 14.213 -3.019 8.504 1.00 92.69 82 LEU A O 1
ATOM 649 N N . LEU A 1 83 ? 12.284 -2.724 9.631 1.00 88.44 83 LEU A N 1
ATOM 650 C CA . LEU A 1 83 ? 12.134 -1.295 9.371 1.00 88.44 83 LEU A CA 1
ATOM 651 C C . LEU A 1 83 ? 12.536 -0.414 10.561 1.00 88.44 83 LEU A C 1
ATOM 653 O O . LEU A 1 83 ? 12.340 0.798 10.483 1.00 88.44 83 LEU A O 1
ATOM 657 N N . ASP A 1 84 ? 13.131 -1.013 11.598 1.00 92.69 84 ASP A N 1
ATOM 658 C CA . ASP A 1 84 ? 13.609 -0.343 12.813 1.00 92.69 84 ASP A CA 1
ATOM 659 C C . ASP A 1 84 ? 12.503 0.442 13.542 1.00 92.69 84 ASP A C 1
ATOM 661 O O . ASP A 1 84 ? 12.692 1.574 13.978 1.00 92.69 84 ASP A O 1
ATOM 665 N N . LEU A 1 85 ? 11.309 -0.156 13.630 1.00 93.00 85 LEU A N 1
ATOM 666 C CA . LEU A 1 85 ? 10.151 0.409 14.323 1.00 93.00 85 LEU A CA 1
ATOM 667 C C . LEU A 1 85 ? 9.956 -0.284 15.676 1.00 93.00 85 LEU A C 1
ATOM 669 O O . LEU A 1 85 ? 9.590 -1.460 15.729 1.00 93.00 85 LEU A O 1
ATOM 673 N N . ASP A 1 86 ? 10.169 0.455 16.765 1.00 90.44 86 ASP A N 1
ATOM 674 C CA . ASP A 1 86 ? 9.909 -0.012 18.131 1.00 90.44 86 ASP A CA 1
ATOM 675 C C . ASP A 1 86 ? 8.483 0.362 18.556 1.00 90.44 86 ASP A C 1
ATOM 677 O O . ASP A 1 86 ? 8.224 1.454 19.063 1.00 90.44 86 ASP A O 1
ATOM 681 N N . VAL A 1 87 ? 7.532 -0.532 18.270 1.00 94.81 87 VAL A N 1
ATOM 682 C CA . VAL A 1 87 ? 6.101 -0.333 18.545 1.00 94.81 87 VAL A CA 1
ATOM 683 C C . VAL A 1 87 ? 5.508 -1.582 19.164 1.00 94.81 87 VAL A C 1
ATOM 685 O O . VAL A 1 87 ? 5.809 -2.708 18.758 1.00 94.81 87 VAL A O 1
ATOM 688 N N . TYR A 1 88 ? 4.612 -1.389 20.129 1.00 95.06 88 TYR A N 1
ATOM 689 C CA . TYR A 1 88 ? 3.872 -2.496 20.706 1.00 95.06 88 TYR A CA 1
ATOM 690 C C . TYR A 1 88 ? 2.893 -3.089 19.681 1.00 95.06 88 TYR A C 1
ATOM 692 O O . TYR A 1 88 ? 1.971 -2.418 19.217 1.00 95.06 88 TYR A O 1
ATOM 700 N N . MET A 1 89 ? 3.087 -4.372 19.356 1.00 96.75 89 MET A N 1
ATOM 701 C CA . MET A 1 89 ? 2.212 -5.144 18.471 1.00 96.75 89 MET A CA 1
ATOM 702 C C . MET A 1 89 ? 1.627 -6.368 19.184 1.00 96.75 89 MET A C 1
ATOM 704 O O . MET A 1 89 ? 2.359 -7.230 19.694 1.00 96.75 89 MET A O 1
ATOM 708 N N . THR A 1 90 ? 0.305 -6.510 19.127 1.00 97.12 90 THR A N 1
ATOM 709 C CA . THR A 1 90 ? -0.444 -7.673 19.618 1.00 97.12 90 THR A CA 1
ATOM 710 C C . THR A 1 90 ? -1.092 -8.458 18.473 1.00 97.12 90 THR A C 1
ATOM 712 O O . THR A 1 90 ? -1.400 -7.898 17.428 1.00 97.12 90 THR A O 1
ATOM 715 N N . HIS A 1 91 ? -1.289 -9.762 18.689 1.00 96.31 91 HIS A N 1
ATOM 716 C CA . HIS A 1 91 ? -1.987 -10.686 17.775 1.00 96.31 91 HIS A CA 1
ATOM 717 C C . HIS A 1 91 ? -3.342 -11.151 18.320 1.00 96.31 91 HIS A C 1
ATOM 719 O O . HIS A 1 91 ? -4.026 -11.970 17.720 1.00 96.31 91 HIS A O 1
ATOM 725 N N . ILE A 1 92 ? -3.705 -10.643 19.493 1.00 95.31 92 ILE A N 1
ATOM 726 C CA . ILE A 1 92 ? -5.009 -10.810 20.123 1.00 95.31 92 ILE A CA 1
ATOM 727 C C . ILE A 1 92 ? -5.570 -9.395 20.274 1.00 95.31 92 ILE A C 1
ATOM 729 O O . ILE A 1 92 ? -4.778 -8.508 20.628 1.00 95.31 92 ILE A O 1
ATOM 733 N N . PRO A 1 93 ? -6.879 -9.176 20.043 1.00 95.88 93 PRO A N 1
ATOM 734 C CA . PRO A 1 93 ? -7.507 -7.882 20.265 1.00 95.88 93 PRO A CA 1
ATOM 735 C C . PRO A 1 93 ? -7.087 -7.288 21.619 1.00 95.88 93 PRO A C 1
ATOM 737 O O . PRO A 1 93 ? -7.237 -7.958 22.650 1.00 95.88 93 PRO A O 1
ATOM 740 N N . PRO A 1 94 ? -6.491 -6.082 21.640 1.00 94.75 94 PRO A N 1
ATOM 741 C CA . PRO A 1 94 ? -6.115 -5.441 22.888 1.00 94.75 94 PRO A CA 1
ATOM 742 C C . PRO A 1 94 ? -7.364 -5.101 23.705 1.00 94.75 94 PRO A C 1
ATOM 744 O O . PRO A 1 94 ? -8.427 -4.818 23.162 1.00 94.75 94 PRO A O 1
ATOM 747 N N . SER A 1 95 ? -7.233 -5.122 25.028 1.00 90.31 95 SER A N 1
ATOM 748 C CA . SER A 1 95 ? -8.282 -4.635 25.922 1.00 90.31 95 SER A CA 1
ATOM 749 C C . SER A 1 95 ? -8.141 -3.133 26.139 1.00 90.31 95 SER A C 1
ATOM 751 O O . SER A 1 95 ? -7.037 -2.684 26.451 1.00 90.31 95 SER A O 1
ATOM 753 N N . GLY A 1 96 ? -9.251 -2.404 26.117 1.00 89.25 96 GLY A N 1
ATOM 754 C CA . GLY A 1 96 ? -9.292 -0.983 26.454 1.00 89.25 96 GLY A CA 1
ATOM 755 C C . GLY A 1 96 ? -9.929 -0.148 25.352 1.00 89.25 96 GLY A C 1
ATOM 756 O O . GLY A 1 96 ? -10.109 -0.627 24.234 1.00 89.25 96 GLY A O 1
ATOM 757 N N . ALA A 1 97 ? -10.268 1.088 25.712 1.00 95.06 97 ALA A N 1
ATOM 758 C CA . ALA A 1 97 ? -10.720 2.091 24.764 1.00 95.06 97 ALA A CA 1
ATOM 759 C C . ALA A 1 97 ? -9.515 2.740 24.067 1.00 95.06 97 ALA A C 1
ATOM 761 O O . ALA A 1 97 ? -8.448 2.857 24.675 1.00 95.06 97 ALA A O 1
ATOM 762 N N . PHE A 1 98 ? -9.700 3.162 22.822 1.00 97.94 98 PHE A N 1
ATOM 763 C CA . PHE A 1 98 ? -8.717 3.919 22.052 1.00 97.94 98 PHE A CA 1
ATOM 764 C C . PHE A 1 98 ? -9.362 5.205 21.549 1.00 97.94 98 PHE A C 1
ATOM 766 O O . PHE A 1 98 ? -10.477 5.164 21.044 1.00 97.94 98 PHE A O 1
ATOM 773 N N . ASP A 1 99 ? -8.662 6.334 21.625 1.00 98.00 99 ASP A N 1
ATOM 774 C CA . ASP A 1 99 ? -9.180 7.605 21.100 1.00 98.00 99 ASP A CA 1
ATOM 775 C C . ASP A 1 99 ? -9.348 7.530 19.569 1.00 98.00 99 ASP A C 1
ATOM 777 O O . ASP A 1 99 ? -10.244 8.135 18.979 1.00 98.00 99 ASP A O 1
ATOM 781 N N . PHE A 1 100 ? -8.484 6.751 18.911 1.00 98.00 100 PHE A N 1
ATOM 782 C CA . PHE A 1 100 ? -8.424 6.663 17.460 1.00 98.00 100 PHE A CA 1
ATOM 783 C C . PHE A 1 100 ? -8.181 5.222 16.996 1.00 98.00 100 PHE A C 1
ATOM 785 O O . PHE A 1 100 ? -7.187 4.602 17.375 1.00 98.00 100 PHE A O 1
ATOM 792 N N . VAL A 1 101 ? -9.041 4.689 16.126 1.00 98.69 101 VAL A N 1
ATOM 793 C CA . VAL A 1 101 ? -8.864 3.360 15.511 1.00 98.69 101 VAL A CA 1
ATOM 794 C C . VAL A 1 101 ? -8.716 3.501 14.000 1.00 98.69 101 VAL A C 1
ATOM 796 O O . VAL A 1 101 ? -9.536 4.129 13.339 1.00 98.69 101 VAL A O 1
ATOM 799 N N . ILE A 1 102 ? -7.667 2.907 13.435 1.00 98.75 102 ILE A N 1
ATOM 800 C CA . ILE A 1 102 ? -7.376 2.926 11.999 1.00 98.75 102 ILE A CA 1
ATOM 801 C C . ILE A 1 102 ? -7.383 1.492 11.484 1.00 98.75 102 ILE A C 1
ATOM 803 O O . ILE A 1 102 ? -6.428 0.751 11.708 1.00 98.75 102 ILE A O 1
ATOM 807 N N . ASP A 1 103 ? -8.450 1.106 10.794 1.00 98.69 103 ASP A N 1
ATOM 808 C CA . ASP A 1 103 ? -8.609 -0.207 10.179 1.00 98.69 103 ASP A CA 1
ATOM 809 C C . ASP A 1 103 ? -8.134 -0.209 8.723 1.00 98.69 103 ASP A C 1
ATOM 811 O O . ASP A 1 103 ? -8.712 0.434 7.846 1.00 98.69 103 ASP A O 1
ATOM 815 N N . LEU A 1 104 ? -7.071 -0.970 8.471 1.00 98.69 104 LEU A N 1
ATOM 816 C CA . LEU A 1 104 ? -6.424 -1.137 7.170 1.00 98.69 104 LEU A CA 1
ATOM 817 C C . LEU A 1 104 ? -6.500 -2.589 6.677 1.00 98.69 104 LEU A C 1
ATOM 819 O O . LEU A 1 104 ? -5.768 -2.980 5.768 1.00 98.69 104 LEU A O 1
ATOM 823 N N . THR A 1 105 ? -7.349 -3.414 7.296 1.00 98.06 105 THR A N 1
ATOM 824 C CA . THR A 1 105 ? -7.408 -4.857 7.017 1.00 98.06 105 THR A CA 1
ATOM 825 C C . THR A 1 105 ? -8.118 -5.194 5.704 1.00 98.06 105 THR A C 1
ATOM 827 O O . THR A 1 105 ? -7.818 -6.215 5.087 1.00 98.06 105 THR A O 1
ATOM 830 N N . GLY A 1 106 ? -9.031 -4.334 5.241 1.00 97.19 106 GLY A N 1
ATOM 831 C CA . GLY A 1 106 ? -9.746 -4.509 3.977 1.00 97.19 106 GLY A CA 1
ATOM 832 C C . GLY A 1 106 ? -10.662 -5.743 3.949 1.00 97.19 106 GLY A C 1
ATOM 833 O O . GLY A 1 106 ? -11.331 -6.070 4.931 1.00 97.19 106 GLY A O 1
ATOM 834 N N . LEU A 1 107 ? -10.724 -6.415 2.793 1.00 96.62 107 LEU A N 1
ATOM 835 C CA . LEU A 1 107 ? -11.663 -7.518 2.532 1.00 96.62 107 LEU A CA 1
ATOM 836 C C . LEU A 1 107 ? -11.415 -8.717 3.453 1.00 96.62 107 LEU A C 1
ATOM 838 O O . LEU A 1 107 ? -10.314 -9.266 3.464 1.00 96.62 107 LEU A O 1
ATOM 842 N N . GLY A 1 108 ? -12.462 -9.176 4.146 1.00 94.94 108 GLY A N 1
ATOM 843 C CA . GLY A 1 108 ? -12.367 -10.314 5.071 1.00 94.94 108 GLY A CA 1
ATOM 844 C C . GLY A 1 108 ? -11.436 -10.058 6.259 1.00 94.94 108 GLY A C 1
ATOM 845 O O . GLY A 1 108 ? -10.888 -11.007 6.814 1.00 94.94 108 GLY A O 1
ATOM 846 N N . GLY A 1 109 ? -11.214 -8.781 6.572 1.00 95.88 109 GLY A N 1
ATOM 847 C CA . GLY A 1 109 ? -10.385 -8.318 7.666 1.00 95.88 109 GLY A CA 1
ATOM 848 C C . GLY A 1 109 ? -11.072 -8.411 9.025 1.00 95.88 109 GLY A C 1
ATOM 849 O O . GLY A 1 109 ? -11.844 -9.331 9.292 1.00 95.88 109 GLY A O 1
ATOM 850 N N . VAL A 1 110 ? -10.763 -7.454 9.898 1.00 96.62 110 VAL A N 1
ATOM 851 C CA . VAL A 1 110 ? -11.294 -7.435 11.264 1.00 96.62 110 VAL A CA 1
ATOM 852 C C . VAL A 1 110 ? -12.821 -7.311 11.259 1.00 96.62 110 VAL A C 1
ATOM 854 O O . VAL A 1 110 ? -13.392 -6.499 10.532 1.00 96.62 110 VAL A O 1
ATOM 857 N N . GLU A 1 111 ? -13.489 -8.111 12.089 1.00 96.81 111 GLU A N 1
ATOM 858 C CA . GLU A 1 111 ? -14.943 -8.043 12.217 1.00 96.81 111 GLU A CA 1
ATOM 859 C C . GLU A 1 111 ? -15.376 -6.725 12.896 1.00 96.81 111 GLU A C 1
ATOM 861 O O . GLU A 1 111 ? -14.737 -6.295 13.868 1.00 96.81 111 GLU A O 1
ATOM 866 N N . PRO A 1 112 ? -16.506 -6.116 12.480 1.00 97.00 112 PRO A N 1
ATOM 867 C CA . PRO A 1 112 ? -17.060 -4.916 13.116 1.00 97.00 112 PRO A CA 1
ATOM 868 C C . PRO A 1 112 ? -17.217 -5.035 14.640 1.00 97.00 112 PRO A C 1
ATOM 870 O O . PRO A 1 112 ? -17.040 -4.068 15.378 1.00 97.00 112 PRO A O 1
ATOM 873 N N . GLU A 1 113 ? -17.486 -6.240 15.136 1.00 96.38 113 GLU A N 1
ATOM 874 C CA . GLU A 1 113 ? -17.718 -6.503 16.559 1.00 96.38 113 GLU A CA 1
ATOM 875 C C . GLU A 1 113 ? -16.440 -6.396 17.392 1.00 96.38 113 GLU A C 1
ATOM 877 O O . GLU A 1 113 ? -16.486 -5.962 18.545 1.00 96.38 113 GLU A O 1
ATOM 882 N N . VAL A 1 114 ? -15.294 -6.728 16.795 1.00 97.12 114 VAL A N 1
ATOM 883 C CA . VAL A 1 114 ? -13.982 -6.521 17.412 1.00 97.12 114 VAL A CA 1
ATOM 884 C C . VAL A 1 114 ? -13.675 -5.027 17.465 1.00 97.12 114 VAL A C 1
ATOM 886 O O . VAL A 1 114 ? -13.304 -4.522 18.521 1.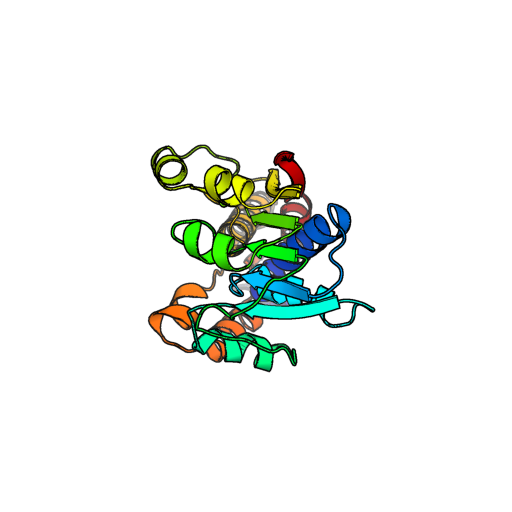00 97.12 114 VAL A O 1
ATOM 889 N N . LEU A 1 115 ? -13.917 -4.301 16.371 1.00 97.81 115 LEU A N 1
ATOM 890 C CA . LEU A 1 115 ? -13.716 -2.851 16.313 1.00 97.81 115 LEU A CA 1
ATOM 891 C C . LEU A 1 115 ? -14.584 -2.095 17.336 1.00 97.81 115 LEU A C 1
ATOM 893 O O . LEU A 1 115 ? -14.086 -1.200 18.014 1.00 97.81 115 LEU A O 1
ATOM 897 N N . LYS A 1 116 ? -15.850 -2.497 17.524 1.00 96.94 116 LYS A N 1
ATOM 898 C CA . LYS A 1 116 ? -16.745 -1.928 18.554 1.00 96.94 116 LYS A CA 1
ATOM 899 C C . LYS A 1 116 ? -16.203 -2.090 19.973 1.00 96.94 116 LYS A C 1
ATOM 901 O O . LYS A 1 116 ? -16.457 -1.236 20.817 1.00 96.94 116 LYS A O 1
ATOM 906 N N . SER A 1 117 ? -15.465 -3.167 20.250 1.00 97.06 117 SER A N 1
ATOM 907 C CA . SER A 1 117 ? -14.903 -3.423 21.584 1.00 97.06 117 SER A CA 1
ATOM 908 C C . SER A 1 117 ? -13.778 -2.461 21.982 1.00 97.06 117 SER A C 1
ATOM 910 O O . SER A 1 117 ? -13.432 -2.396 23.159 1.00 97.06 117 SER A O 1
ATOM 912 N N . PHE A 1 118 ? -13.235 -1.710 21.018 1.00 98.00 118 PHE A N 1
ATOM 913 C CA . PHE A 1 118 ? -12.216 -0.685 21.243 1.00 98.00 118 PHE A CA 1
ATOM 914 C C . PHE A 1 118 ? -12.804 0.687 21.590 1.00 98.00 118 PHE A C 1
ATOM 916 O O . PHE A 1 118 ? -12.035 1.609 21.832 1.00 98.00 118 PHE A O 1
ATOM 923 N N . GLU A 1 119 ? -14.137 0.826 21.590 1.00 97.31 119 GLU A N 1
ATOM 924 C CA . GLU A 1 119 ? -14.868 2.056 21.937 1.00 97.31 119 GLU A CA 1
ATOM 925 C C . GLU A 1 119 ? -14.252 3.348 21.337 1.00 97.31 119 GLU A C 1
ATOM 927 O O . GLU A 1 119 ? -13.982 4.283 22.090 1.00 97.31 119 GLU A O 1
ATOM 932 N N . PRO A 1 120 ? -13.993 3.413 20.009 1.00 97.50 120 PRO A N 1
ATOM 933 C CA . PRO A 1 120 ? -13.304 4.552 19.408 1.00 97.50 120 PRO A CA 1
ATOM 934 C C . PRO A 1 120 ? -14.122 5.843 19.397 1.00 97.50 120 PRO A C 1
ATOM 936 O O . PRO A 1 120 ? -15.284 5.832 18.985 1.00 97.50 120 PRO A O 1
ATOM 939 N N . ASP A 1 121 ? -13.475 6.968 19.720 1.00 97.31 121 ASP A N 1
ATOM 940 C CA . ASP A 1 121 ? -14.020 8.305 19.441 1.00 97.31 121 ASP A CA 1
ATOM 941 C C . ASP A 1 121 ? -13.953 8.615 17.938 1.00 97.31 121 ASP A C 1
ATOM 943 O O . ASP A 1 121 ? -14.901 9.152 17.364 1.00 97.31 121 ASP A O 1
ATOM 947 N N . VAL A 1 122 ? -12.849 8.238 17.284 1.00 98.25 122 VAL A N 1
ATOM 948 C CA . VAL A 1 122 ? -12.665 8.388 15.836 1.00 98.25 122 VAL A CA 1
ATOM 949 C C . VAL A 1 122 ? -12.280 7.058 15.199 1.00 98.25 122 VAL A C 1
ATOM 951 O O . VAL A 1 122 ? -11.374 6.372 15.679 1.00 98.25 122 VAL A O 1
ATOM 954 N N . ILE A 1 123 ? -12.914 6.716 14.074 1.00 98.50 123 ILE A N 1
ATOM 955 C CA . ILE A 1 123 ? -12.508 5.577 13.244 1.00 98.50 123 ILE A CA 1
ATOM 956 C C . ILE A 1 123 ? -12.117 6.005 11.833 1.00 98.50 123 ILE A C 1
ATOM 958 O O . ILE A 1 123 ? -12.782 6.821 11.197 1.00 98.50 123 ILE A O 1
ATOM 962 N N . VAL A 1 124 ? -11.046 5.410 11.316 1.00 98.69 124 VAL A N 1
ATOM 963 C CA . VAL A 1 124 ? -10.663 5.490 9.907 1.00 98.69 124 VAL A CA 1
ATOM 964 C C . VAL A 1 124 ? -10.675 4.088 9.324 1.00 98.69 124 VAL A C 1
ATOM 966 O O . VAL A 1 124 ? -10.045 3.198 9.885 1.00 98.69 124 VAL A O 1
ATOM 969 N N . VAL A 1 125 ? -11.351 3.887 8.197 1.00 98.69 125 VAL A N 1
ATOM 970 C CA . VAL A 1 125 ? -11.411 2.589 7.509 1.00 98.69 125 VAL A CA 1
ATOM 971 C C . VAL A 1 125 ? -10.867 2.740 6.091 1.00 98.69 125 VAL A C 1
ATOM 973 O O . VAL A 1 125 ? -11.305 3.618 5.341 1.00 98.69 125 VAL A O 1
ATOM 976 N N . GLU A 1 126 ? -9.906 1.898 5.705 1.00 98.69 126 GLU A N 1
ATOM 977 C CA . GLU A 1 126 ? -9.482 1.769 4.309 1.00 98.69 126 GLU A CA 1
ATOM 978 C C . GLU A 1 126 ? -10.557 1.024 3.511 1.00 98.69 126 GLU A C 1
ATOM 980 O O . GLU A 1 126 ? -10.759 -0.175 3.695 1.00 98.69 126 GLU A O 1
ATOM 985 N N . ASN A 1 127 ? -11.204 1.720 2.574 1.00 98.19 127 ASN A N 1
ATOM 986 C CA . ASN A 1 127 ? -12.072 1.096 1.588 1.00 98.19 127 ASN A CA 1
ATOM 987 C C . ASN A 1 127 ? -11.209 0.260 0.625 1.00 98.19 127 ASN A C 1
ATOM 989 O O . ASN A 1 127 ? -10.391 0.833 -0.112 1.00 98.19 127 ASN A O 1
ATOM 993 N N . PRO A 1 128 ? -11.385 -1.074 0.571 1.00 97.94 128 PRO A N 1
ATOM 994 C CA . PRO A 1 128 ? -10.553 -1.954 -0.235 1.00 97.94 128 PRO A CA 1
ATOM 995 C C . PRO A 1 128 ? -10.895 -1.921 -1.732 1.00 97.94 128 PRO A C 1
ATOM 997 O O . PRO A 1 128 ? -10.198 -2.554 -2.528 1.00 97.94 128 PRO A O 1
ATOM 1000 N N . LEU A 1 129 ? -11.956 -1.231 -2.154 1.00 98.06 129 LEU A N 1
ATOM 1001 C CA . LEU A 1 129 ? -12.415 -1.205 -3.540 1.00 98.06 129 LEU A CA 1
ATOM 1002 C C . LEU A 1 129 ? -11.502 -0.352 -4.433 1.00 98.06 129 LEU A C 1
ATOM 1004 O O . LEU A 1 129 ? -11.024 0.717 -4.057 1.00 98.06 129 LEU A O 1
ATOM 1008 N N . GLY A 1 130 ? -11.250 -0.844 -5.648 1.00 97.19 130 GLY A N 1
ATOM 1009 C CA . GLY A 1 130 ? -10.488 -0.118 -6.665 1.00 97.19 130 GLY A CA 1
ATOM 1010 C C . GLY A 1 130 ? -11.349 0.825 -7.516 1.00 97.19 130 GLY A C 1
ATOM 1011 O O . GLY A 1 130 ? -12.526 1.054 -7.244 1.00 97.19 130 GLY A O 1
ATOM 1012 N N . ASN A 1 131 ? -10.770 1.352 -8.599 1.00 96.00 131 ASN A N 1
ATOM 1013 C CA . ASN A 1 131 ? -11.469 2.243 -9.537 1.00 96.00 131 ASN A CA 1
ATOM 1014 C C . ASN A 1 131 ? -12.358 1.487 -10.543 1.00 96.00 131 ASN A C 1
ATOM 1016 O O . ASN A 1 131 ? -13.143 2.108 -11.261 1.00 96.00 131 ASN A O 1
ATOM 1020 N N . VAL A 1 132 ? -12.268 0.154 -10.589 1.00 95.25 132 VAL A N 1
ATOM 1021 C CA . VAL A 1 132 ? -13.151 -0.700 -11.387 1.00 95.25 132 VAL A CA 1
ATOM 1022 C C . VAL A 1 132 ? -14.116 -1.448 -10.483 1.00 95.25 132 VAL A C 1
ATOM 1024 O O . VAL A 1 132 ? -13.713 -2.218 -9.613 1.00 95.25 132 VAL A O 1
ATOM 1027 N N . ARG A 1 133 ? -15.415 -1.300 -10.760 1.00 91.44 133 ARG A N 1
ATOM 1028 C CA . ARG A 1 133 ? -16.456 -2.042 -10.049 1.00 91.44 133 ARG A CA 1
ATOM 1029 C C . ARG A 1 133 ? -16.402 -3.524 -10.412 1.00 91.44 133 ARG A C 1
ATOM 1031 O O . ARG A 1 133 ? -16.714 -3.909 -11.538 1.00 91.44 133 ARG A O 1
ATOM 1038 N N . ASP A 1 134 ? -16.072 -4.353 -9.432 1.00 96.12 134 ASP A N 1
ATOM 1039 C CA . ASP A 1 134 ? -16.187 -5.804 -9.514 1.00 96.12 134 ASP A CA 1
ATOM 1040 C C . ASP A 1 134 ? -17.300 -6.282 -8.569 1.00 96.12 134 ASP A C 1
ATOM 1042 O O . ASP A 1 134 ? -17.160 -6.112 -7.357 1.00 96.12 134 ASP A O 1
ATOM 1046 N N . PRO A 1 135 ? -18.417 -6.841 -9.078 1.00 96.12 135 PRO A N 1
ATOM 1047 C CA . PRO A 1 135 ? -19.553 -7.208 -8.235 1.00 96.12 135 PRO A CA 1
ATOM 1048 C C . PRO A 1 135 ? -19.186 -8.169 -7.105 1.00 96.12 135 PRO A C 1
ATOM 1050 O O . PRO A 1 135 ? -19.641 -7.982 -5.990 1.00 96.12 135 PRO A O 1
ATOM 1053 N N . LYS A 1 136 ? -18.304 -9.142 -7.357 1.00 96.88 136 LYS A N 1
ATOM 1054 C CA . LYS A 1 136 ? -17.944 -10.137 -6.337 1.00 96.88 136 LYS A CA 1
ATOM 1055 C C . LYS A 1 136 ? -17.102 -9.553 -5.212 1.00 96.88 136 LYS A C 1
ATOM 1057 O O . LYS A 1 136 ? -17.175 -10.049 -4.097 1.00 96.88 136 LYS A O 1
ATOM 1062 N N . ILE A 1 137 ? -16.278 -8.553 -5.524 1.00 96.81 137 ILE A N 1
ATOM 1063 C CA . ILE A 1 137 ? -15.479 -7.841 -4.523 1.00 96.81 137 ILE A CA 1
ATOM 1064 C C . ILE A 1 137 ? -16.393 -6.922 -3.711 1.00 96.81 137 ILE A C 1
ATOM 1066 O O . ILE A 1 137 ? -16.315 -6.916 -2.492 1.00 96.81 137 ILE A O 1
ATOM 1070 N N . ALA A 1 138 ? -17.297 -6.204 -4.382 1.00 95.75 138 ALA A N 1
ATOM 1071 C CA . ALA A 1 138 ? -18.267 -5.339 -3.717 1.00 95.75 138 ALA A CA 1
ATOM 1072 C C . ALA A 1 138 ? -19.236 -6.115 -2.804 1.00 95.75 138 ALA A C 1
ATOM 1074 O O . ALA A 1 138 ? -19.644 -5.590 -1.780 1.00 95.75 138 ALA A O 1
ATOM 1075 N N . ASP A 1 139 ? -19.590 -7.355 -3.152 1.00 96.50 139 ASP A N 1
ATOM 1076 C CA . ASP A 1 139 ? -20.501 -8.190 -2.355 1.00 96.50 139 ASP A CA 1
ATOM 1077 C C . 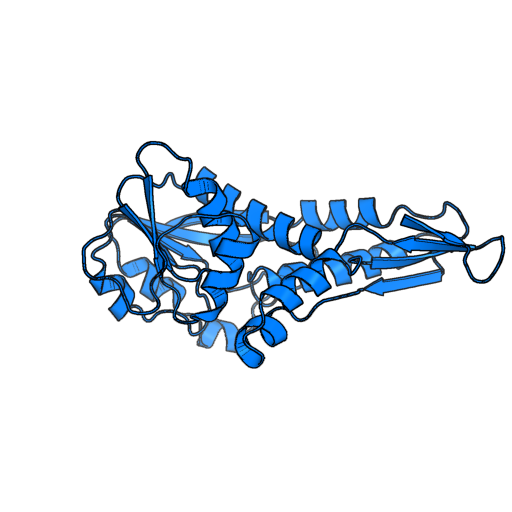ASP A 1 139 ? -19.900 -8.649 -1.012 1.00 96.50 139 ASP A C 1
ATOM 1079 O O . ASP A 1 139 ? -20.643 -9.087 -0.135 1.00 96.50 139 ASP A O 1
ATOM 1083 N N . VAL A 1 140 ? -18.573 -8.598 -0.859 1.00 96.56 140 VAL A N 1
ATOM 1084 C CA . VAL A 1 140 ? -17.863 -9.003 0.370 1.00 96.56 140 VAL A CA 1
ATOM 1085 C C . VAL A 1 140 ? -17.200 -7.824 1.088 1.00 96.56 140 VAL A C 1
ATOM 1087 O O . VAL A 1 140 ? -16.458 -8.037 2.042 1.00 96.56 140 VAL A O 1
ATOM 1090 N N . ASP A 1 141 ? -17.436 -6.602 0.612 1.00 96.94 141 ASP A N 1
ATOM 1091 C CA . ASP A 1 141 ? -16.987 -5.370 1.252 1.00 96.94 141 ASP A CA 1
ATOM 1092 C C . ASP A 1 141 ? -17.978 -4.946 2.343 1.00 96.94 141 ASP A C 1
ATOM 1094 O O . ASP A 1 141 ? -19.176 -4.803 2.098 1.00 96.94 141 ASP A O 1
ATOM 1098 N N . ASP A 1 142 ? -17.462 -4.735 3.548 1.00 97.19 142 ASP A N 1
ATOM 1099 C CA . ASP A 1 142 ? -18.194 -4.352 4.756 1.00 97.19 142 ASP A CA 1
ATOM 1100 C C . ASP A 1 142 ? -17.736 -2.986 5.305 1.00 97.19 142 ASP A C 1
ATOM 1102 O O . ASP A 1 142 ? -18.050 -2.628 6.440 1.00 97.19 142 ASP A O 1
ATOM 1106 N N . THR A 1 143 ? -17.037 -2.181 4.491 1.00 98.00 143 THR A N 1
ATOM 1107 C CA . THR A 1 143 ? -16.500 -0.861 4.878 1.00 98.00 143 THR A CA 1
ATOM 1108 C C . THR A 1 143 ? -17.547 0.041 5.547 1.00 98.00 143 THR A C 1
ATOM 1110 O O . THR A 1 143 ? -17.267 0.657 6.573 1.00 98.00 143 THR A O 1
ATOM 1113 N N . GLU A 1 144 ? -18.776 0.103 5.019 1.00 97.06 144 GLU A N 1
ATOM 1114 C CA . GLU A 1 144 ? -19.850 0.931 5.598 1.00 97.06 144 GLU A CA 1
ATOM 1115 C C . GLU A 1 144 ? -20.284 0.464 6.995 1.00 97.06 144 GLU A C 1
ATOM 1117 O O . GLU A 1 144 ? -20.644 1.288 7.836 1.00 97.06 144 GLU A O 1
ATOM 1122 N N . GLU A 1 145 ? -20.240 -0.842 7.266 1.00 97.69 145 GLU A N 1
ATOM 1123 C CA . GLU A 1 145 ? -20.559 -1.376 8.590 1.00 97.69 145 GLU A CA 1
ATOM 1124 C C . GLU A 1 145 ? -19.489 -0.966 9.604 1.00 97.69 145 GLU A C 1
ATOM 1126 O O . GLU A 1 145 ? -19.819 -0.507 10.700 1.00 97.69 145 GLU A O 1
ATOM 1131 N N . ARG A 1 146 ? -18.213 -1.032 9.211 1.00 98.31 146 ARG A N 1
ATOM 1132 C CA . ARG A 1 146 ? -17.083 -0.624 10.056 1.00 98.31 146 ARG A CA 1
ATOM 1133 C C . ARG A 1 146 ? -17.066 0.880 10.322 1.00 98.31 146 ARG A C 1
ATOM 1135 O O . ARG A 1 146 ? -16.831 1.295 11.450 1.00 98.31 146 ARG A O 1
ATOM 1142 N N . LEU A 1 147 ? -17.393 1.702 9.324 1.00 98.06 147 LEU A N 1
ATOM 1143 C CA . LEU A 1 147 ? -17.493 3.157 9.493 1.00 98.06 147 LEU A CA 1
ATOM 1144 C C . LEU A 1 147 ? -18.583 3.567 10.494 1.00 98.06 147 LEU A C 1
ATOM 1146 O O . LEU A 1 147 ? -18.464 4.610 11.120 1.00 98.06 147 LEU A O 1
ATOM 1150 N N . SER A 1 148 ? -19.621 2.750 10.696 1.00 97.12 148 SER A N 1
ATOM 1151 C CA . SER A 1 148 ? -20.722 3.069 11.621 1.00 97.12 148 SER A CA 1
ATOM 1152 C C . SER A 1 148 ? -20.391 2.904 13.114 1.00 97.12 148 SER A C 1
ATOM 1154 O O . SER A 1 148 ? -21.267 3.082 13.962 1.00 97.12 148 SER A O 1
ATOM 1156 N N . ILE A 1 149 ? -19.154 2.515 13.442 1.00 97.12 149 ILE A N 1
ATOM 1157 C CA . ILE A 1 149 ? -18.743 2.115 14.795 1.00 97.12 149 ILE A CA 1
ATOM 1158 C C . ILE A 1 149 ? -18.459 3.306 15.711 1.00 97.12 149 ILE A C 1
ATOM 1160 O O . ILE A 1 149 ? -18.787 3.238 16.895 1.00 97.12 149 ILE A O 1
ATOM 1164 N N . ALA A 1 150 ? -17.851 4.367 15.182 1.00 96.69 150 ALA A N 1
ATOM 1165 C CA . ALA A 1 150 ? -17.460 5.548 15.946 1.00 96.69 150 ALA A CA 1
ATOM 1166 C C . ALA A 1 150 ? -18.393 6.730 15.642 1.00 96.69 150 ALA A C 1
ATOM 1168 O O . ALA A 1 150 ? -19.013 6.756 14.575 1.00 96.69 150 ALA A O 1
ATOM 1169 N N . PRO A 1 151 ? -18.499 7.718 16.549 1.00 95.25 151 PRO A N 1
ATOM 1170 C CA . PRO A 1 151 ? -19.254 8.936 16.281 1.00 95.25 151 PRO A CA 1
ATOM 1171 C C . PRO A 1 151 ? -18.623 9.800 15.187 1.00 95.25 151 PRO A C 1
ATOM 1173 O O . PRO A 1 151 ? -19.368 10.497 14.516 1.00 95.25 151 PRO A O 1
ATOM 1176 N N . GLU A 1 152 ? -17.298 9.755 15.020 1.00 97.69 152 GLU A N 1
ATOM 1177 C CA . GLU A 1 152 ? -16.580 10.438 13.943 1.00 97.69 152 GLU A CA 1
ATOM 1178 C C . GLU A 1 152 ? -15.894 9.400 13.048 1.00 97.69 152 GLU A C 1
ATOM 1180 O O . GLU A 1 152 ? -14.990 8.682 13.487 1.00 97.69 152 GLU A O 1
ATOM 1185 N N . ALA A 1 153 ? -16.304 9.316 11.782 1.00 98.12 153 ALA A N 1
ATOM 1186 C CA . ALA A 1 153 ? -15.801 8.294 10.866 1.00 98.12 153 ALA A CA 1
ATOM 1187 C C . ALA A 1 153 ? -15.143 8.875 9.611 1.00 98.12 153 ALA A C 1
ATOM 1189 O O . ALA A 1 153 ? -15.613 9.850 9.024 1.00 98.12 153 ALA A O 1
ATOM 1190 N N . TYR A 1 154 ? -14.068 8.239 9.145 1.00 98.62 154 TYR A N 1
ATOM 1191 C CA . TYR A 1 154 ? -13.356 8.627 7.930 1.00 98.62 154 TYR A CA 1
ATOM 1192 C C . TYR A 1 154 ? -13.070 7.420 7.037 1.00 98.62 154 TYR A C 1
ATOM 1194 O O . TYR A 1 154 ? -12.593 6.380 7.476 1.00 98.62 154 TYR A O 1
ATOM 1202 N N . GLU A 1 155 ? -13.317 7.573 5.746 1.00 98.56 155 GLU A N 1
ATOM 1203 C CA . GLU A 1 155 ? -13.021 6.573 4.724 1.00 98.56 155 GLU A CA 1
ATOM 1204 C C . GLU A 1 155 ? -11.743 6.972 3.976 1.00 98.56 155 GLU A C 1
ATOM 1206 O O . GLU A 1 155 ? -11.727 8.009 3.307 1.00 98.56 155 GLU A O 1
ATOM 1211 N N . LEU A 1 156 ? -10.693 6.149 4.048 1.00 98.62 156 LEU A N 1
ATOM 1212 C CA . LEU A 1 156 ? -9.536 6.232 3.150 1.00 98.62 156 LEU A CA 1
ATOM 1213 C C . LEU A 1 156 ? -9.828 5.398 1.902 1.00 98.62 156 LEU A C 1
ATOM 1215 O O . LEU A 1 156 ? -10.090 4.205 2.004 1.00 98.62 156 LEU A O 1
ATOM 1219 N N . ARG A 1 157 ? -9.737 5.984 0.710 1.00 97.88 157 ARG A N 1
ATOM 1220 C CA . ARG A 1 157 ? -10.071 5.284 -0.540 1.00 97.88 157 ARG A CA 1
ATOM 1221 C C . ARG A 1 157 ? -9.144 5.655 -1.687 1.00 97.88 157 ARG A C 1
ATOM 1223 O O . ARG A 1 157 ? -8.494 6.701 -1.677 1.00 97.88 157 ARG A O 1
ATOM 1230 N N . LEU A 1 158 ? -9.134 4.817 -2.720 1.00 98.44 158 LEU A N 1
ATOM 1231 C CA . LEU A 1 158 ? -8.497 5.153 -3.990 1.00 98.44 158 LEU A CA 1
ATOM 1232 C C . LEU A 1 158 ? -9.293 6.271 -4.686 1.00 98.44 158 LEU A C 1
ATOM 1234 O O . LEU A 1 158 ? -10.475 6.097 -4.984 1.00 98.44 158 LEU A O 1
ATOM 1238 N N . GLY A 1 159 ? -8.644 7.404 -4.948 1.00 97.00 159 GLY A N 1
ATOM 1239 C CA . GLY A 1 159 ? -9.209 8.507 -5.725 1.00 97.00 159 GLY A CA 1
ATOM 1240 C C . GLY A 1 159 ? -9.125 8.217 -7.221 1.00 97.00 159 GLY A C 1
ATOM 1241 O O . GLY A 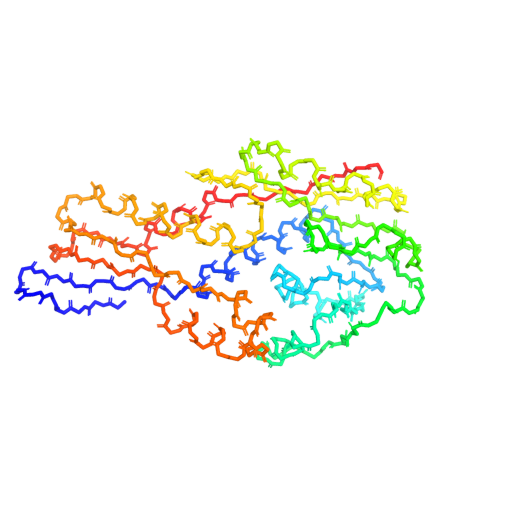1 159 ? -10.141 8.086 -7.905 1.00 97.00 159 GLY A O 1
ATOM 1242 N N . SER A 1 160 ? -7.902 8.050 -7.732 1.00 97.19 160 SER A N 1
ATOM 1243 C CA . SER A 1 160 ? -7.653 7.717 -9.139 1.00 97.19 160 SER A CA 1
ATOM 1244 C C . SER A 1 160 ? -6.371 6.902 -9.322 1.00 97.19 160 SER A C 1
ATOM 1246 O O . SER A 1 160 ? -5.524 6.854 -8.437 1.00 97.19 160 SER A O 1
ATOM 1248 N N . CYS A 1 161 ? -6.251 6.205 -10.451 1.00 97.88 161 CYS A N 1
ATOM 1249 C CA . CYS A 1 161 ? -4.998 5.603 -10.907 1.00 97.88 161 CYS A CA 1
ATOM 1250 C C . CYS A 1 161 ? -5.051 5.399 -12.433 1.00 97.88 161 CYS A C 1
ATOM 1252 O O . CYS A 1 161 ? -6.153 5.319 -12.993 1.00 97.88 161 CYS A O 1
ATOM 1254 N N . PRO A 1 162 ? -3.898 5.298 -13.117 1.00 98.12 162 PRO A N 1
ATOM 1255 C CA . PRO A 1 162 ? -3.843 5.245 -14.581 1.00 98.12 162 PRO A CA 1
ATOM 1256 C C . PRO A 1 162 ? -4.182 3.892 -15.211 1.00 98.12 162 PRO A C 1
ATOM 1258 O O . PRO A 1 162 ? -4.062 3.722 -16.422 1.00 98.12 162 PRO A O 1
ATOM 1261 N N . PHE A 1 163 ? -4.574 2.912 -14.405 1.00 98.44 163 PHE A N 1
ATOM 1262 C CA . PHE A 1 163 ? -4.874 1.554 -14.838 1.00 98.44 163 PHE A CA 1
ATOM 1263 C C . PHE A 1 163 ? -6.142 1.043 -14.156 1.00 98.44 163 PHE A C 1
ATOM 1265 O O . PHE A 1 163 ? -6.672 1.644 -13.224 1.00 98.44 163 PHE A O 1
ATOM 1272 N N . GLU A 1 164 ? -6.645 -0.091 -14.626 1.00 98.19 164 GLU A N 1
ATOM 1273 C CA . GLU A 1 164 ? -7.776 -0.766 -14.001 1.00 98.19 164 GLU A CA 1
ATOM 1274 C C . GLU A 1 164 ? -7.326 -1.510 -12.736 1.00 98.19 164 GLU A C 1
ATOM 1276 O O . GLU A 1 164 ? -6.700 -2.571 -12.801 1.00 98.19 164 GLU A O 1
ATOM 1281 N N . ALA A 1 165 ? -7.663 -0.963 -11.570 1.00 98.06 165 ALA A N 1
ATOM 1282 C CA . ALA A 1 165 ? -7.424 -1.568 -10.270 1.00 98.06 165 ALA A CA 1
ATOM 1283 C C . ALA A 1 165 ? -8.720 -2.170 -9.716 1.00 98.06 165 ALA A C 1
ATOM 1285 O O . ALA A 1 165 ? -9.754 -1.509 -9.610 1.00 98.06 165 ALA A O 1
ATOM 1286 N N . LYS A 1 166 ? -8.654 -3.448 -9.335 1.00 97.75 166 LYS A N 1
ATOM 1287 C CA . LYS A 1 166 ? -9.777 -4.170 -8.716 1.00 97.75 166 LYS A CA 1
ATOM 1288 C C . LYS A 1 166 ? -9.913 -3.890 -7.223 1.00 97.75 166 LYS A C 1
ATOM 1290 O O . LYS A 1 166 ? -11.020 -3.927 -6.700 1.00 97.75 166 LYS A O 1
ATOM 1295 N N . THR A 1 167 ? -8.797 -3.600 -6.563 1.00 98.19 167 THR A N 1
ATOM 1296 C CA . THR A 1 167 ? -8.748 -3.211 -5.154 1.00 98.19 167 THR A CA 1
ATOM 1297 C C . THR A 1 167 ? -7.844 -1.997 -4.982 1.00 98.19 167 THR A C 1
ATOM 1299 O O . THR A 1 167 ? -6.966 -1.750 -5.814 1.00 98.19 167 THR A O 1
ATOM 1302 N N . SER A 1 168 ? -8.053 -1.240 -3.910 1.00 98.19 168 SER A N 1
ATOM 1303 C CA . SER A 1 168 ? -7.179 -0.141 -3.490 1.00 98.19 168 SER A CA 1
ATOM 1304 C C . SER A 1 168 ? -5.915 -0.643 -2.789 1.00 98.19 168 SER A C 1
ATOM 1306 O O . SER A 1 168 ? -5.004 0.144 -2.549 1.00 98.19 168 SER A O 1
ATOM 1308 N N . GLY A 1 169 ? -5.827 -1.940 -2.468 1.00 98.12 169 GLY A N 1
ATOM 1309 C CA . GLY A 1 169 ? -4.731 -2.529 -1.703 1.00 98.12 169 GLY A CA 1
ATOM 1310 C C . GLY A 1 169 ? -3.351 -2.211 -2.284 1.00 98.12 169 GLY A C 1
ATOM 1311 O O . GLY A 1 169 ? -3.134 -2.237 -3.498 1.00 98.12 169 GLY A O 1
ATOM 1312 N N . THR A 1 170 ? -2.390 -1.930 -1.403 1.00 98.44 170 THR A N 1
ATOM 1313 C CA . THR A 1 170 ? -1.043 -1.455 -1.774 1.00 98.44 170 THR A CA 1
ATOM 1314 C C . THR A 1 170 ? -0.341 -2.401 -2.752 1.00 98.44 170 THR A C 1
ATOM 1316 O O . THR A 1 170 ? 0.290 -1.945 -3.706 1.00 98.44 170 THR A O 1
ATOM 1319 N N . MET A 1 171 ? -0.513 -3.717 -2.593 1.00 97.81 171 MET A N 1
ATOM 1320 C CA . MET A 1 171 ? 0.030 -4.704 -3.531 1.00 97.81 171 MET A CA 1
ATOM 1321 C C . MET A 1 171 ? -0.620 -4.674 -4.907 1.00 97.81 171 MET A C 1
ATOM 1323 O O . MET A 1 171 ? 0.090 -4.721 -5.910 1.00 97.81 171 MET A O 1
ATOM 1327 N N . THR A 1 172 ? -1.947 -4.573 -4.970 1.00 98.31 172 THR A N 1
ATOM 1328 C CA . THR A 1 172 ? -2.684 -4.497 -6.236 1.00 98.31 172 THR A CA 1
ATOM 1329 C C . THR A 1 172 ? -2.248 -3.277 -7.034 1.00 98.31 172 THR A C 1
ATOM 1331 O O . THR A 1 172 ? -1.951 -3.396 -8.223 1.00 98.31 172 THR A O 1
ATOM 1334 N N . LEU A 1 173 ? -2.126 -2.127 -6.368 1.00 98.75 173 LEU A N 1
ATOM 1335 C CA . LEU A 1 173 ? -1.639 -0.899 -6.989 1.00 98.75 173 LEU A CA 1
ATOM 1336 C C . LEU A 1 173 ? -0.166 -1.005 -7.403 1.00 98.75 173 LEU A C 1
ATOM 1338 O O . LEU A 1 173 ? 0.177 -0.555 -8.488 1.00 98.75 173 LEU A O 1
ATOM 1342 N N . SER A 1 174 ? 0.691 -1.658 -6.611 1.00 98.69 174 SER A N 1
ATOM 1343 C CA . SER A 1 174 ? 2.104 -1.873 -6.972 1.00 98.69 174 SER A CA 1
ATOM 1344 C C . SER A 1 174 ? 2.247 -2.738 -8.226 1.00 98.69 174 SER A C 1
ATOM 1346 O O . SER A 1 174 ? 2.982 -2.392 -9.148 1.00 98.69 174 SER A O 1
ATOM 1348 N N . VAL A 1 175 ? 1.502 -3.846 -8.302 1.00 98.62 175 VAL A N 1
ATOM 1349 C CA . VAL A 1 175 ? 1.476 -4.714 -9.489 1.00 98.62 175 VAL A CA 1
ATOM 1350 C C . VAL A 1 175 ? 0.919 -3.963 -10.699 1.00 98.62 175 VAL A C 1
ATOM 1352 O O . VAL A 1 175 ? 1.468 -4.081 -11.796 1.00 98.62 175 VAL A O 1
ATOM 1355 N N . GLY A 1 176 ? -0.160 -3.200 -10.510 1.00 98.62 176 GLY A N 1
ATOM 1356 C CA . GLY A 1 176 ? -0.776 -2.390 -11.559 1.00 98.62 176 GLY A CA 1
ATOM 1357 C C . GLY A 1 176 ? 0.172 -1.323 -12.105 1.00 98.62 176 GLY A C 1
ATOM 1358 O O . GLY A 1 176 ? 0.365 -1.256 -13.315 1.00 98.62 176 GLY A O 1
ATOM 1359 N N . ALA A 1 177 ? 0.844 -0.580 -11.224 1.00 98.81 177 ALA A N 1
ATOM 1360 C CA . ALA A 1 177 ? 1.786 0.472 -11.591 1.00 98.81 177 ALA A CA 1
ATOM 1361 C C . ALA A 1 177 ? 2.961 -0.072 -12.406 1.00 98.81 177 ALA A C 1
ATOM 1363 O O . ALA A 1 177 ? 3.295 0.467 -13.456 1.00 98.81 177 ALA A O 1
ATOM 1364 N N . VAL A 1 178 ? 3.553 -1.188 -11.974 1.00 98.81 178 VAL A N 1
ATOM 1365 C CA . VAL A 1 178 ? 4.667 -1.811 -12.700 1.00 98.81 178 VAL A CA 1
ATOM 1366 C C . VAL A 1 178 ? 4.223 -2.325 -14.072 1.00 98.81 178 VAL A C 1
ATOM 1368 O O . VAL A 1 178 ? 4.943 -2.159 -15.054 1.00 98.81 178 VAL A O 1
ATOM 1371 N N . ARG A 1 179 ? 3.029 -2.916 -14.182 1.00 98.69 179 ARG A N 1
ATOM 1372 C CA . ARG A 1 179 ? 2.492 -3.367 -15.477 1.00 98.69 179 ARG A CA 1
ATOM 1373 C C . ARG A 1 179 ? 2.193 -2.204 -16.417 1.00 98.69 179 ARG A C 1
ATOM 1375 O O . ARG A 1 179 ? 2.531 -2.288 -17.593 1.00 98.69 179 ARG A O 1
ATOM 1382 N N . GLU A 1 180 ? 1.584 -1.141 -15.905 1.00 98.75 180 GLU A N 1
ATOM 1383 C CA . GLU A 1 180 ? 1.264 0.041 -16.704 1.00 98.75 180 GLU A CA 1
ATOM 1384 C C . GLU A 1 180 ? 2.533 0.770 -17.151 1.00 98.75 180 GLU A C 1
ATOM 1386 O O . GLU A 1 180 ? 2.648 1.142 -18.315 1.00 98.75 180 GLU A O 1
ATOM 1391 N N . ALA A 1 181 ? 3.534 0.887 -16.278 1.00 98.75 181 ALA A N 1
ATOM 1392 C CA . ALA A 1 181 ? 4.824 1.455 -16.642 1.00 98.75 181 ALA A CA 1
ATOM 1393 C C . ALA A 1 181 ? 5.536 0.615 -17.715 1.00 98.75 181 ALA A C 1
ATOM 1395 O O . ALA A 1 181 ? 6.035 1.179 -18.684 1.00 98.75 181 ALA A O 1
ATOM 1396 N N . ALA A 1 182 ? 5.530 -0.722 -17.609 1.00 98.75 182 ALA A N 1
ATOM 1397 C CA . ALA A 1 182 ? 6.068 -1.593 -18.660 1.00 98.75 182 ALA A CA 1
ATOM 1398 C C . ALA A 1 182 ? 5.374 -1.337 -20.007 1.00 98.75 182 ALA A C 1
ATOM 1400 O O . ALA A 1 182 ? 6.047 -1.122 -21.013 1.00 98.75 182 ALA A O 1
ATOM 1401 N N . ARG A 1 183 ? 4.035 -1.282 -20.002 1.00 98.69 183 ARG A N 1
ATOM 1402 C CA . ARG A 1 183 ? 3.220 -1.012 -21.192 1.00 98.69 183 ARG A CA 1
ATOM 1403 C C . ARG A 1 183 ? 3.564 0.340 -21.825 1.00 98.69 183 ARG A C 1
ATOM 1405 O O . ARG A 1 183 ? 3.762 0.396 -23.031 1.00 98.69 183 ARG A O 1
ATOM 1412 N N . ARG A 1 184 ? 3.656 1.411 -21.027 1.00 98.62 184 ARG A N 1
ATOM 1413 C CA . ARG A 1 184 ? 4.002 2.763 -21.503 1.00 98.62 184 ARG A CA 1
ATOM 1414 C C . ARG A 1 184 ? 5.428 2.838 -22.050 1.00 98.62 184 ARG A C 1
ATOM 1416 O O . ARG A 1 184 ? 5.658 3.475 -23.070 1.00 98.62 184 ARG A O 1
ATOM 1423 N N . VAL A 1 185 ? 6.391 2.178 -21.403 1.00 98.50 185 VAL A N 1
ATOM 1424 C CA . VAL A 1 185 ? 7.785 2.165 -21.878 1.00 98.50 185 VAL A CA 1
ATOM 1425 C C . VAL A 1 185 ? 7.912 1.446 -23.224 1.00 98.50 185 VAL A C 1
ATOM 1427 O O . VAL A 1 185 ? 8.678 1.895 -24.072 1.00 98.50 185 VAL A O 1
ATOM 1430 N N . GLU A 1 186 ? 7.154 0.373 -23.461 1.00 98.38 186 GLU A N 1
ATOM 1431 C CA . GLU A 1 186 ? 7.162 -0.343 -24.750 1.00 98.38 186 GLU A CA 1
ATOM 1432 C C . GLU A 1 186 ? 6.636 0.487 -25.930 1.00 98.38 186 GLU A C 1
ATOM 1434 O O . GLU A 1 186 ? 6.911 0.149 -27.080 1.00 98.38 186 GLU A O 1
ATOM 1439 N N . GLU A 1 187 ? 5.925 1.587 -25.675 1.00 98.12 187 GLU A N 1
ATOM 1440 C CA . GLU A 1 187 ? 5.463 2.510 -26.719 1.00 98.12 187 GLU A CA 1
ATOM 1441 C C . GLU A 1 187 ? 6.567 3.469 -27.204 1.00 98.12 187 GLU A C 1
ATOM 1443 O O . GLU A 1 187 ? 6.380 4.155 -28.209 1.00 98.12 187 GLU A O 1
ATOM 1448 N N . VAL A 1 188 ? 7.718 3.533 -26.519 1.00 98.25 188 VAL A N 1
ATOM 1449 C CA . VAL A 1 188 ? 8.818 4.446 -26.863 1.00 98.25 188 VAL A CA 1
ATOM 1450 C C . VAL A 1 188 ? 9.678 3.884 -27.999 1.00 98.25 188 VAL A C 1
ATOM 1452 O O . VAL A 1 188 ? 10.175 2.758 -27.939 1.00 98.25 188 VAL A O 1
ATOM 1455 N N . ASP A 1 189 ? 9.940 4.710 -29.015 1.00 98.19 189 ASP A N 1
ATOM 1456 C CA . ASP A 1 189 ? 10.775 4.338 -30.159 1.00 98.19 189 ASP A CA 1
ATOM 1457 C C . ASP A 1 189 ? 12.175 3.847 -29.740 1.00 98.19 189 ASP A C 1
ATOM 1459 O O . ASP A 1 189 ? 12.956 4.521 -29.060 1.00 98.19 189 ASP A O 1
ATOM 1463 N N . GLY A 1 190 ? 12.523 2.651 -30.214 1.00 97.69 190 GLY A N 1
ATOM 1464 C CA . GLY A 1 190 ? 13.796 1.996 -29.922 1.00 97.69 190 GLY A CA 1
ATOM 1465 C C . GLY A 1 190 ? 13.810 1.183 -28.626 1.00 97.69 190 GLY A C 1
ATOM 1466 O O . GLY A 1 190 ? 14.813 0.521 -28.359 1.00 97.69 190 G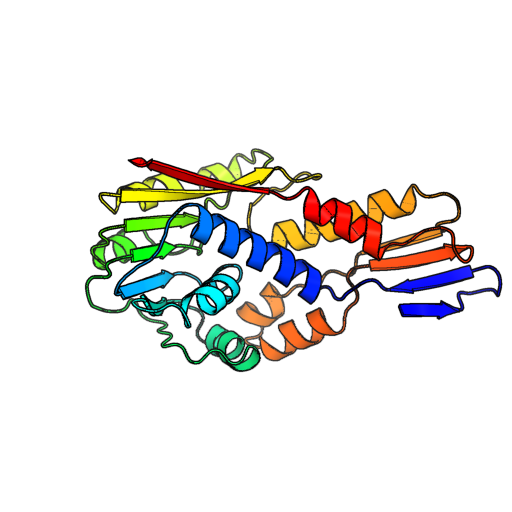LY A O 1
ATOM 1467 N N . VAL A 1 191 ? 12.714 1.137 -27.864 1.00 98.31 191 VAL A N 1
ATOM 1468 C CA . VAL A 1 191 ? 12.509 0.083 -26.863 1.00 98.31 191 VAL A CA 1
ATOM 1469 C C . VAL A 1 191 ? 12.191 -1.234 -27.575 1.00 98.31 191 VAL A C 1
ATOM 1471 O O . VAL A 1 191 ? 11.427 -1.281 -28.534 1.00 98.31 191 VAL A O 1
ATOM 1474 N N . LEU A 1 192 ? 12.838 -2.315 -27.135 1.00 97.69 192 LEU A N 1
ATOM 1475 C CA . LEU A 1 192 ? 12.689 -3.656 -27.707 1.00 97.69 192 LEU A CA 1
ATOM 1476 C C . LEU A 1 192 ? 11.639 -4.462 -26.938 1.00 97.69 192 LEU A C 1
ATOM 1478 O O . LEU A 1 192 ? 10.833 -5.155 -27.552 1.00 97.69 192 LEU A O 1
ATOM 1482 N N . TYR A 1 193 ? 11.697 -4.404 -25.603 1.00 98.19 193 TYR A N 1
ATOM 1483 C CA . TYR A 1 193 ? 10.733 -5.013 -24.683 1.00 98.19 193 TYR A CA 1
ATOM 1484 C C . TYR A 1 193 ? 10.923 -4.479 -23.254 1.00 98.19 193 TYR A C 1
ATOM 1486 O O . TYR A 1 193 ? 12.035 -4.087 -22.873 1.00 98.19 193 TYR A O 1
ATOM 1494 N N . ALA A 1 194 ? 9.870 -4.551 -22.438 1.00 98.38 194 ALA A N 1
ATOM 1495 C CA . ALA A 1 194 ? 9.911 -4.266 -21.006 1.00 98.38 194 ALA A CA 1
ATOM 1496 C C . ALA A 1 194 ? 9.367 -5.450 -20.192 1.00 98.38 194 ALA A C 1
ATOM 1498 O O . ALA A 1 194 ? 8.261 -5.938 -20.404 1.00 98.38 194 ALA A O 1
ATOM 1499 N N . VAL A 1 195 ? 10.144 -5.916 -19.215 1.00 98.31 195 VAL A N 1
ATOM 1500 C CA . VAL A 1 195 ? 9.758 -7.015 -18.325 1.00 98.31 195 VAL A CA 1
ATOM 1501 C C . VAL A 1 195 ? 9.327 -6.444 -16.971 1.00 98.31 195 VAL A C 1
ATOM 1503 O O . VAL A 1 195 ? 10.176 -5.893 -16.261 1.00 98.31 195 VAL A O 1
ATOM 1506 N N . PRO A 1 196 ? 8.045 -6.582 -16.581 1.00 98.25 196 PRO A N 1
ATOM 1507 C CA . PRO A 1 196 ? 7.592 -6.240 -15.240 1.00 98.25 196 PRO A CA 1
ATOM 1508 C C . PRO A 1 196 ? 8.039 -7.310 -14.242 1.00 98.25 196 PRO A C 1
ATOM 1510 O O . PRO A 1 196 ? 7.583 -8.455 -14.306 1.00 98.25 196 PRO A O 1
ATOM 1513 N N . ASN A 1 197 ? 8.895 -6.944 -13.288 1.00 98.00 197 ASN A N 1
ATOM 1514 C CA . ASN A 1 197 ? 9.331 -7.863 -12.240 1.00 98.00 197 ASN A CA 1
ATOM 1515 C C . ASN A 1 197 ? 8.535 -7.586 -10.959 1.00 98.00 197 ASN A C 1
ATOM 1517 O O . ASN A 1 197 ? 8.819 -6.658 -10.202 1.00 98.00 197 ASN A O 1
ATOM 1521 N N . VAL A 1 198 ? 7.510 -8.405 -10.726 1.00 96.94 198 VAL A N 1
ATOM 1522 C CA . VAL A 1 198 ? 6.655 -8.324 -9.535 1.00 96.94 198 VAL A CA 1
ATOM 1523 C C . VAL A 1 198 ? 7.057 -9.379 -8.509 1.00 96.94 198 VAL A C 1
ATOM 1525 O O . VAL A 1 198 ? 7.269 -10.543 -8.853 1.00 96.94 198 VAL A O 1
ATOM 1528 N N . VAL A 1 199 ? 7.112 -8.990 -7.235 1.00 96.69 199 VAL A N 1
ATOM 1529 C CA . VAL A 1 199 ? 7.388 -9.908 -6.121 1.00 96.69 199 VAL A CA 1
ATOM 1530 C C . VAL A 1 199 ? 6.093 -10.209 -5.371 1.00 96.69 199 VAL A C 1
ATOM 1532 O O . VAL A 1 199 ? 5.387 -9.302 -4.929 1.00 96.69 199 VAL A O 1
ATOM 1535 N N . ASN A 1 200 ? 5.776 -11.495 -5.204 1.00 94.56 200 ASN A N 1
ATOM 1536 C CA . ASN A 1 200 ? 4.614 -11.939 -4.432 1.00 94.56 200 ASN A CA 1
ATOM 1537 C C . ASN A 1 200 ? 4.934 -11.924 -2.926 1.00 94.56 200 ASN A C 1
ATOM 1539 O O . ASN A 1 200 ? 5.253 -12.961 -2.339 1.00 94.56 200 ASN A O 1
ATOM 1543 N N . LEU A 1 201 ? 4.871 -10.731 -2.328 1.00 95.38 201 LEU A N 1
ATOM 1544 C CA . LEU A 1 201 ? 5.123 -10.513 -0.901 1.00 95.38 201 LEU A CA 1
ATOM 1545 C C . LEU A 1 201 ? 4.189 -11.347 -0.015 1.00 95.38 201 LEU A C 1
ATOM 1547 O O . LEU A 1 201 ? 4.653 -11.970 0.937 1.00 95.38 201 LEU A O 1
ATOM 1551 N N . GLU A 1 202 ? 2.905 -11.427 -0.371 1.00 94.19 202 GLU A N 1
ATOM 1552 C CA . GLU A 1 202 ? 1.877 -12.151 0.387 1.00 94.19 202 GLU A CA 1
ATOM 1553 C C . GLU A 1 202 ? 2.250 -13.625 0.589 1.00 94.19 202 GLU A C 1
ATOM 1555 O O . GLU A 1 202 ? 2.137 -14.167 1.686 1.00 94.19 202 GLU A O 1
ATOM 1560 N N . ARG A 1 203 ? 2.786 -14.282 -0.447 1.00 94.50 203 ARG A N 1
ATOM 1561 C CA . ARG A 1 203 ? 3.238 -15.674 -0.341 1.00 94.50 203 ARG A CA 1
ATOM 1562 C C . ARG A 1 203 ? 4.405 -15.836 0.631 1.00 94.50 203 ARG A C 1
ATOM 1564 O O . ARG A 1 203 ? 4.474 -16.843 1.335 1.00 94.50 203 ARG A O 1
ATOM 1571 N N . TYR A 1 204 ? 5.365 -14.919 0.623 1.00 95.06 204 TYR A N 1
ATOM 1572 C CA . TYR A 1 204 ? 6.511 -15.011 1.526 1.00 95.06 204 TYR A CA 1
ATOM 1573 C C . TYR A 1 204 ? 6.104 -14.739 2.974 1.00 95.06 204 TYR A C 1
ATOM 1575 O O . TYR A 1 204 ? 6.527 -15.470 3.865 1.00 95.06 204 TYR A O 1
ATOM 1583 N N . ILE A 1 205 ? 5.241 -13.750 3.189 1.00 94.75 205 ILE A N 1
ATOM 1584 C CA . ILE A 1 205 ? 4.781 -13.343 4.516 1.00 94.75 205 ILE A CA 1
ATOM 1585 C C . ILE A 1 205 ? 3.792 -14.372 5.072 1.00 94.75 205 ILE A C 1
ATOM 1587 O O . ILE A 1 205 ? 4.141 -15.104 5.989 1.00 94.75 205 ILE A O 1
ATOM 1591 N N . PHE A 1 206 ? 2.615 -14.525 4.465 1.00 95.12 206 PHE A N 1
ATOM 1592 C CA . PHE A 1 206 ? 1.501 -15.271 5.064 1.00 95.12 206 PHE A CA 1
ATOM 1593 C C . PHE A 1 206 ? 1.573 -16.784 4.846 1.00 95.12 206 PHE A C 1
ATOM 1595 O O . PHE A 1 206 ? 1.120 -17.564 5.675 1.00 95.12 206 PHE A O 1
ATOM 1602 N N . VAL A 1 207 ? 2.143 -17.242 3.725 1.00 94.94 207 VAL A N 1
ATOM 1603 C CA . VAL A 1 207 ? 2.206 -18.691 3.431 1.00 94.94 207 VAL A CA 1
ATOM 1604 C C . VAL A 1 207 ? 3.497 -19.315 3.947 1.00 94.94 207 VAL A C 1
ATOM 1606 O O . VAL A 1 207 ? 3.513 -20.479 4.346 1.00 94.94 207 VAL A O 1
ATOM 1609 N N . ARG A 1 208 ? 4.609 -18.575 3.893 1.00 94.00 208 ARG A N 1
ATOM 1610 C CA . ARG A 1 208 ? 5.922 -19.086 4.308 1.00 94.00 208 ARG A CA 1
ATOM 1611 C C . ARG A 1 208 ? 6.341 -18.611 5.695 1.00 94.00 208 ARG A C 1
ATOM 1613 O O . ARG A 1 208 ? 7.262 -19.217 6.233 1.00 94.00 208 ARG A O 1
ATOM 1620 N N . GLY A 1 209 ? 5.711 -17.578 6.260 1.00 94.44 209 GLY A N 1
ATOM 1621 C CA . GLY A 1 209 ? 6.116 -17.002 7.543 1.00 94.44 209 GLY A CA 1
ATOM 1622 C C . GLY A 1 209 ? 7.517 -16.390 7.492 1.00 94.44 209 GLY A C 1
ATOM 1623 O O . GLY A 1 209 ? 8.246 -16.472 8.476 1.00 94.44 209 GLY A O 1
ATOM 1624 N N . ARG A 1 210 ? 7.930 -15.858 6.330 1.00 95.62 210 ARG A N 1
ATOM 1625 C CA . ARG A 1 210 ? 9.279 -15.311 6.089 1.00 95.62 210 ARG A CA 1
ATOM 1626 C C . ARG A 1 210 ? 9.259 -13.882 5.527 1.00 95.62 210 ARG A C 1
ATOM 1628 O O . ARG A 1 210 ? 9.613 -13.686 4.355 1.00 95.62 210 ARG A O 1
ATOM 1635 N N . PRO A 1 211 ? 8.837 -12.875 6.314 1.00 95.12 211 PRO A N 1
ATOM 1636 C CA . PRO A 1 211 ? 8.851 -11.477 5.886 1.00 95.12 211 PRO A CA 1
ATOM 1637 C C . PRO A 1 211 ? 10.237 -10.967 5.488 1.00 95.12 211 PRO A C 1
ATOM 1639 O O . PRO A 1 211 ? 10.342 -10.179 4.555 1.00 95.12 211 PRO A O 1
ATOM 1642 N N . GLU A 1 212 ? 11.305 -11.457 6.115 1.00 95.94 212 GLU A N 1
ATOM 1643 C CA . GLU A 1 212 ? 12.682 -11.072 5.802 1.00 95.94 212 GLU A CA 1
ATOM 1644 C C . GLU A 1 212 ? 13.063 -11.395 4.357 1.00 95.94 212 GLU A C 1
ATOM 1646 O O . GLU A 1 212 ? 13.634 -10.553 3.667 1.00 95.94 212 GLU A O 1
ATOM 1651 N N . VAL A 1 213 ? 12.645 -12.563 3.861 1.00 96.44 213 VAL A N 1
ATOM 1652 C CA . VAL A 1 213 ? 12.853 -12.944 2.457 1.00 96.44 213 VAL A CA 1
ATOM 1653 C C . VAL A 1 213 ? 11.969 -12.114 1.541 1.00 96.44 213 VAL A C 1
ATOM 1655 O O . VAL A 1 213 ? 12.403 -11.721 0.466 1.00 96.44 213 VAL A O 1
ATOM 1658 N N . ALA A 1 214 ? 10.733 -11.827 1.956 1.00 95.88 214 ALA A N 1
ATOM 1659 C CA . ALA A 1 214 ? 9.822 -10.995 1.177 1.00 95.88 214 ALA A CA 1
ATOM 1660 C C . ALA A 1 214 ? 10.450 -9.620 0.885 1.00 95.88 214 ALA A C 1
ATOM 1662 O O . ALA A 1 214 ? 10.464 -9.167 -0.262 1.00 95.88 214 ALA A O 1
ATOM 1663 N N . ILE A 1 215 ? 11.007 -8.987 1.922 1.00 96.25 215 ILE A N 1
ATOM 1664 C CA . ILE A 1 215 ? 11.668 -7.686 1.822 1.00 96.25 215 ILE A CA 1
ATOM 1665 C C . ILE A 1 215 ? 12.976 -7.783 1.041 1.00 96.25 215 ILE A C 1
ATOM 1667 O O . ILE A 1 215 ? 13.195 -6.960 0.155 1.00 96.25 215 ILE A O 1
ATOM 1671 N N . GLU A 1 216 ? 13.816 -8.787 1.299 1.00 96.94 216 GLU A N 1
ATOM 1672 C CA . GLU A 1 216 ? 15.061 -8.997 0.550 1.00 96.94 216 GLU A CA 1
ATOM 1673 C C . GLU A 1 216 ? 14.802 -9.129 -0.959 1.00 96.94 216 GLU A C 1
ATOM 1675 O O . GLU A 1 216 ? 15.402 -8.410 -1.764 1.00 96.94 216 GLU A O 1
ATOM 1680 N N . GLU A 1 217 ? 13.851 -9.979 -1.350 1.00 97.50 217 GLU A N 1
ATOM 1681 C CA . GLU A 1 217 ? 13.466 -10.185 -2.749 1.00 97.50 217 GLU A CA 1
ATOM 1682 C C . GLU A 1 217 ? 12.934 -8.891 -3.378 1.00 97.50 217 GLU A C 1
ATOM 1684 O O . GLU A 1 217 ? 13.321 -8.530 -4.490 1.00 97.50 217 GLU A O 1
ATOM 1689 N N . ALA A 1 218 ? 12.081 -8.142 -2.673 1.00 97.44 218 ALA A N 1
ATOM 1690 C CA . ALA A 1 218 ? 11.521 -6.898 -3.199 1.00 97.44 218 ALA A CA 1
ATOM 1691 C C . ALA A 1 218 ? 12.535 -5.749 -3.277 1.00 97.44 218 ALA A C 1
ATOM 1693 O O . ALA A 1 218 ? 12.428 -4.909 -4.170 1.00 97.44 218 ALA A O 1
ATOM 1694 N N . VAL A 1 219 ? 13.515 -5.689 -2.372 1.00 97.69 219 VAL A N 1
ATOM 1695 C CA . VAL A 1 219 ? 14.575 -4.669 -2.384 1.00 97.69 219 VAL A CA 1
ATOM 1696 C C . VAL A 1 219 ? 15.594 -4.939 -3.489 1.00 97.69 219 VAL A C 1
ATOM 1698 O O . VAL A 1 219 ? 16.105 -3.993 -4.087 1.00 97.69 219 VAL A O 1
ATOM 1701 N N . THR A 1 220 ? 15.883 -6.206 -3.777 1.00 97.44 220 THR A N 1
ATOM 1702 C CA . THR A 1 220 ? 16.890 -6.601 -4.775 1.00 97.44 220 THR A CA 1
ATOM 1703 C C . THR A 1 220 ? 16.331 -6.714 -6.193 1.00 97.44 220 THR A C 1
ATOM 1705 O O . THR A 1 220 ? 17.077 -6.556 -7.158 1.00 97.44 220 THR A O 1
ATOM 1708 N N . THR A 1 221 ? 15.022 -6.927 -6.342 1.00 98.25 221 THR A N 1
ATOM 1709 C CA . THR A 1 221 ? 14.363 -7.012 -7.650 1.00 98.25 221 THR A CA 1
ATOM 1710 C C . THR A 1 221 ? 14.060 -5.612 -8.200 1.00 98.25 221 THR A C 1
ATOM 1712 O O . THR A 1 221 ? 13.303 -4.876 -7.563 1.00 98.25 221 THR A O 1
ATOM 1715 N N . PRO A 1 222 ? 14.584 -5.212 -9.376 1.00 98.38 222 PRO A N 1
ATOM 1716 C CA . PRO A 1 222 ? 14.175 -3.967 -10.029 1.00 98.38 222 PRO A CA 1
ATOM 1717 C C . PRO A 1 222 ? 12.725 -4.072 -10.500 1.00 98.38 222 PRO A C 1
ATOM 1719 O O . PRO A 1 222 ? 12.352 -5.098 -11.050 1.00 98.38 222 PRO A O 1
ATOM 1722 N N . ALA A 1 223 ? 11.911 -3.029 -10.345 1.00 98.62 223 ALA A N 1
ATOM 1723 C CA . ALA A 1 223 ? 10.500 -3.071 -10.738 1.00 98.62 223 ALA A CA 1
ATOM 1724 C C . ALA A 1 223 ? 10.309 -3.370 -12.241 1.00 98.62 223 ALA A C 1
ATOM 1726 O O . ALA A 1 223 ? 9.450 -4.167 -12.614 1.00 98.62 223 ALA A O 1
ATOM 1727 N N . LEU A 1 224 ? 11.158 -2.797 -13.096 1.00 98.31 224 LEU A N 1
ATOM 1728 C CA . LEU A 1 224 ? 11.215 -3.063 -14.530 1.00 98.31 224 LEU A CA 1
ATOM 1729 C C . LEU A 1 224 ? 12.631 -3.443 -14.967 1.00 98.31 224 LEU A C 1
ATOM 1731 O O . LEU A 1 224 ? 13.623 -2.877 -14.498 1.00 98.31 224 LEU A O 1
ATOM 1735 N N . THR A 1 225 ? 12.700 -4.351 -15.938 1.00 98.50 225 THR A N 1
ATOM 1736 C CA . THR A 1 225 ? 13.898 -4.617 -16.741 1.00 98.50 225 THR A CA 1
ATOM 1737 C C . THR A 1 225 ? 13.574 -4.337 -18.200 1.00 98.50 225 THR A C 1
ATOM 1739 O O . THR A 1 225 ? 12.753 -5.030 -18.793 1.00 98.50 225 THR A O 1
ATOM 1742 N N . VAL A 1 226 ? 14.219 -3.336 -18.791 1.00 98.50 226 VAL A N 1
ATOM 1743 C CA . VAL A 1 226 ? 13.914 -2.864 -20.148 1.00 98.50 226 VAL A CA 1
ATOM 1744 C C . VAL A 1 226 ? 15.105 -3.088 -21.055 1.00 98.50 226 VAL A C 1
ATOM 1746 O O . VAL A 1 226 ? 16.218 -2.695 -20.716 1.00 98.50 226 VAL A O 1
ATOM 1749 N N . SER A 1 227 ? 14.876 -3.698 -22.215 1.00 98.31 227 SER A N 1
ATOM 1750 C CA . SER A 1 227 ? 15.874 -3.755 -23.279 1.00 98.31 227 SER A CA 1
ATOM 1751 C C . SER A 1 227 ? 15.551 -2.708 -24.328 1.00 98.31 227 SER A C 1
ATOM 1753 O O . SER A 1 227 ? 14.417 -2.619 -24.798 1.00 98.31 227 SER A O 1
ATOM 1755 N N . GLN A 1 228 ? 16.547 -1.913 -24.702 1.00 98.06 228 GLN A N 1
ATOM 1756 C CA . GLN A 1 228 ? 16.366 -0.820 -25.647 1.00 98.06 228 GLN A CA 1
ATOM 1757 C C . GLN A 1 228 ? 17.621 -0.551 -26.473 1.00 98.06 228 GLN A C 1
ATOM 1759 O O . GLN A 1 228 ? 18.724 -0.967 -26.114 1.00 98.06 228 GLN A O 1
ATOM 1764 N N . ILE A 1 229 ? 17.464 0.180 -27.574 1.00 97.88 229 ILE A N 1
ATOM 1765 C CA . ILE A 1 229 ? 18.568 0.891 -28.214 1.00 97.88 229 ILE A CA 1
ATOM 1766 C C . ILE A 1 229 ? 19.108 1.925 -27.222 1.00 97.88 229 ILE A C 1
ATOM 1768 O O . ILE A 1 229 ? 18.354 2.557 -26.482 1.00 97.88 229 ILE A O 1
ATOM 1772 N N . LYS A 1 230 ? 20.435 2.068 -27.174 1.00 96.12 230 LYS A N 1
ATOM 1773 C CA . LYS A 1 230 ? 21.111 2.938 -26.202 1.00 96.12 230 LYS A CA 1
ATOM 1774 C C . LYS A 1 230 ? 20.515 4.347 -26.182 1.00 96.12 230 LYS A C 1
ATOM 1776 O O . LYS A 1 230 ? 20.583 5.059 -27.183 1.00 96.12 230 LYS A O 1
ATOM 1781 N N . GLY A 1 231 ? 20.007 4.753 -25.019 1.00 94.44 231 GLY A N 1
ATOM 1782 C CA . GLY A 1 231 ? 19.462 6.088 -24.782 1.00 94.44 231 GLY A CA 1
ATOM 1783 C C . GLY A 1 231 ? 18.034 6.328 -25.282 1.00 94.44 231 GLY A C 1
ATOM 1784 O O . GLY A 1 231 ? 17.631 7.486 -25.313 1.00 94.44 231 GLY A O 1
ATOM 1785 N N . SER A 1 232 ? 17.282 5.290 -25.665 1.00 97.00 232 SER A N 1
ATOM 1786 C CA . SER A 1 232 ? 15.904 5.440 -26.164 1.00 97.00 232 SER A CA 1
ATOM 1787 C C . SER A 1 232 ? 14.913 5.962 -25.120 1.00 97.00 232 SER A C 1
ATOM 1789 O O . SER A 1 232 ? 14.213 6.935 -25.384 1.00 97.00 2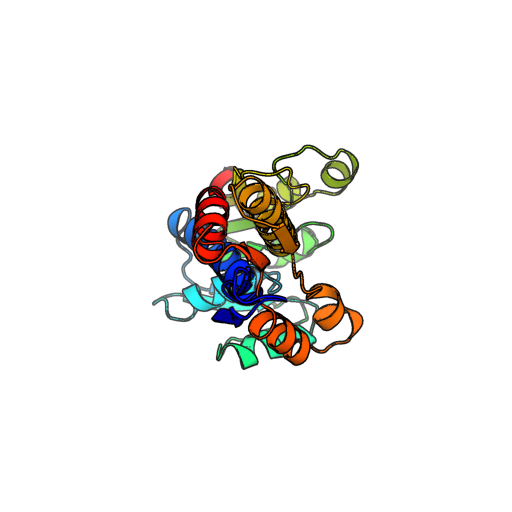32 SER A O 1
ATOM 1791 N N . ALA A 1 233 ? 14.848 5.342 -23.940 1.00 97.06 233 ALA A N 1
ATOM 1792 C CA . ALA A 1 233 ? 13.911 5.698 -22.879 1.00 97.06 233 ALA A CA 1
ATOM 1793 C C . ALA A 1 233 ? 14.598 5.814 -21.510 1.00 97.06 233 ALA A C 1
ATOM 1795 O O . ALA A 1 233 ? 15.689 5.274 -21.276 1.00 97.06 233 ALA A O 1
ATOM 1796 N N . ASP A 1 234 ? 13.906 6.485 -20.586 1.00 97.88 234 ASP A N 1
ATOM 1797 C CA . ASP A 1 234 ? 14.165 6.431 -19.148 1.00 97.88 234 ASP A CA 1
ATOM 1798 C C . ASP A 1 234 ? 13.012 5.691 -18.441 1.00 97.88 234 ASP A C 1
ATOM 1800 O O . ASP A 1 234 ? 12.003 6.303 -18.084 1.00 97.88 234 ASP A O 1
ATOM 1804 N N . PRO A 1 235 ? 13.127 4.364 -18.247 1.00 98.06 235 PRO A N 1
ATOM 1805 C CA . PRO A 1 235 ? 12.064 3.573 -17.636 1.00 98.06 235 PRO A CA 1
ATOM 1806 C C . PRO A 1 235 ? 11.730 3.968 -16.195 1.00 98.06 235 PRO A C 1
ATOM 1808 O O . PRO A 1 235 ? 10.611 3.729 -15.751 1.00 98.06 235 PRO A O 1
ATOM 1811 N N . ASP A 1 236 ? 12.684 4.541 -15.448 1.00 98.19 236 ASP A N 1
ATOM 1812 C CA . ASP A 1 236 ? 12.430 4.938 -14.059 1.00 98.19 236 ASP A CA 1
ATOM 1813 C C . ASP A 1 236 ? 11.595 6.220 -14.000 1.00 98.19 236 ASP A C 1
ATOM 1815 O O . ASP A 1 236 ? 10.737 6.347 -13.128 1.00 98.19 236 ASP A O 1
ATOM 1819 N N . ALA A 1 237 ? 11.789 7.125 -14.966 1.00 98.44 237 ALA A N 1
ATOM 1820 C CA . ALA A 1 237 ? 10.953 8.310 -15.128 1.00 98.44 237 ALA A CA 1
ATOM 1821 C C . ALA A 1 237 ? 9.506 7.934 -15.483 1.00 98.44 237 ALA A C 1
ATOM 1823 O O . ALA A 1 237 ? 8.586 8.392 -14.813 1.00 98.44 237 ALA A O 1
ATOM 1824 N N . VAL A 1 238 ? 9.302 7.031 -16.451 1.00 98.62 238 VAL A N 1
ATOM 1825 C CA . VAL A 1 238 ? 7.951 6.563 -16.829 1.00 98.62 238 VAL A CA 1
ATOM 1826 C C . VAL A 1 238 ? 7.252 5.859 -15.662 1.00 98.62 238 VAL A C 1
ATOM 1828 O O . VAL A 1 238 ? 6.059 6.052 -15.438 1.00 98.62 238 VAL A O 1
ATOM 1831 N N . LEU A 1 239 ? 7.988 5.062 -14.880 1.00 98.75 239 LEU A N 1
ATOM 1832 C CA . LEU A 1 239 ? 7.458 4.471 -13.652 1.00 98.75 239 LEU A CA 1
ATOM 1833 C C . LEU A 1 239 ? 7.058 5.546 -12.630 1.00 98.75 239 LEU A C 1
ATOM 1835 O O . LEU A 1 239 ? 6.008 5.415 -12.008 1.00 98.75 239 LEU A O 1
ATOM 1839 N N . GLY A 1 240 ? 7.860 6.603 -12.476 1.00 98.69 240 GLY A N 1
ATOM 1840 C CA . GLY A 1 240 ? 7.532 7.757 -11.636 1.00 98.69 240 GLY A CA 1
ATOM 1841 C C . GLY A 1 240 ? 6.236 8.450 -12.061 1.00 98.69 240 GLY A C 1
ATOM 1842 O O . GLY A 1 240 ? 5.362 8.645 -11.227 1.00 98.69 240 GLY A O 1
ATOM 1843 N N . GLU A 1 241 ? 6.061 8.719 -13.356 1.00 98.62 241 GLU A N 1
ATOM 1844 C CA . GLU A 1 241 ? 4.836 9.327 -13.901 1.00 98.62 241 GLU A CA 1
ATOM 1845 C C . GLU A 1 241 ? 3.588 8.485 -13.591 1.00 98.62 241 GLU A C 1
ATOM 1847 O O . GLU A 1 241 ? 2.573 9.004 -13.128 1.00 98.62 241 GLU A O 1
ATOM 1852 N N . VAL A 1 242 ? 3.674 7.162 -13.778 1.00 98.81 242 VAL A N 1
ATOM 1853 C CA . VAL A 1 242 ? 2.579 6.240 -13.432 1.00 98.81 242 VAL A CA 1
ATOM 1854 C C . VAL A 1 242 ? 2.254 6.295 -11.943 1.00 98.81 242 VAL A C 1
ATOM 1856 O O . VAL A 1 242 ? 1.081 6.243 -11.573 1.00 98.81 242 VAL A O 1
ATOM 1859 N N . LEU A 1 243 ? 3.275 6.367 -11.087 1.00 98.75 243 LEU A N 1
ATOM 1860 C CA . LEU A 1 243 ? 3.074 6.457 -9.647 1.00 98.75 243 LEU A CA 1
ATOM 1861 C C . LEU A 1 243 ? 2.431 7.783 -9.270 1.00 98.75 243 LEU A C 1
ATOM 1863 O O . LEU A 1 243 ? 1.486 7.749 -8.490 1.00 98.75 243 LEU A O 1
ATOM 1867 N N . ASP A 1 244 ? 2.874 8.904 -9.841 1.00 98.56 244 ASP A N 1
ATOM 1868 C CA . ASP A 1 244 ? 2.345 10.250 -9.591 1.00 98.56 244 ASP A CA 1
ATOM 1869 C C . ASP A 1 244 ? 0.831 10.333 -9.841 1.00 98.56 244 ASP A C 1
ATOM 1871 O O . ASP A 1 244 ? 0.109 10.914 -9.025 1.00 98.56 244 ASP A O 1
ATOM 1875 N N . GLU A 1 245 ? 0.339 9.647 -10.875 1.00 98.50 245 GLU A N 1
ATOM 1876 C CA . GLU A 1 245 ? -1.081 9.557 -11.250 1.00 98.50 245 GLU A CA 1
ATOM 1877 C C . GLU A 1 245 ? -1.957 8.712 -10.291 1.00 98.50 245 GLU A C 1
ATOM 1879 O O . GLU A 1 245 ? -3.177 8.677 -10.458 1.00 98.50 245 GLU A O 1
ATOM 1884 N N . ILE A 1 246 ? -1.383 8.018 -9.297 1.00 98.69 246 ILE A N 1
ATOM 1885 C CA . ILE A 1 246 ? -2.148 7.278 -8.274 1.00 98.69 246 ILE A CA 1
ATOM 1886 C C . ILE A 1 246 ? -2.510 8.207 -7.120 1.00 98.69 246 ILE A C 1
ATOM 1888 O O . ILE A 1 246 ? -1.637 8.616 -6.366 1.00 98.69 246 ILE A O 1
ATOM 1892 N N . ASP A 1 247 ? -3.792 8.471 -6.911 1.00 98.12 247 ASP A N 1
ATOM 1893 C CA . ASP A 1 247 ? -4.269 9.391 -5.882 1.00 98.12 247 ASP A CA 1
ATOM 1894 C C . ASP A 1 247 ? -5.137 8.712 -4.818 1.00 98.12 247 ASP A C 1
ATOM 1896 O O . ASP A 1 247 ? -5.857 7.750 -5.102 1.00 98.12 247 ASP A O 1
ATOM 1900 N N . PHE A 1 248 ? -5.093 9.241 -3.595 1.00 98.50 248 PHE A N 1
ATOM 1901 C CA . PHE A 1 248 ? -5.851 8.749 -2.446 1.00 98.50 248 PHE A CA 1
ATOM 1902 C C . PHE A 1 248 ? -6.642 9.884 -1.809 1.00 98.50 248 PHE A C 1
ATOM 1904 O O . PHE A 1 248 ? -6.133 10.986 -1.630 1.00 98.50 248 PHE A O 1
ATOM 1911 N N . GLU A 1 249 ? -7.871 9.585 -1.408 1.00 97.56 249 GLU A N 1
ATOM 1912 C CA . GLU A 1 249 ? -8.769 10.548 -0.780 1.00 97.56 249 GLU A CA 1
ATOM 1913 C C . GLU A 1 249 ? -9.170 10.070 0.614 1.00 97.56 249 GLU A C 1
ATOM 1915 O O . GLU A 1 249 ? -9.378 8.875 0.830 1.00 97.56 249 GLU A O 1
ATOM 1920 N N . VAL A 1 250 ? -9.359 11.023 1.526 1.00 98.19 250 VAL A N 1
ATOM 1921 C CA . VAL A 1 250 ? -10.017 10.801 2.817 1.00 98.19 250 VAL A CA 1
ATOM 1922 C C . VAL A 1 250 ? -11.362 11.509 2.805 1.00 98.19 250 VAL A C 1
ATOM 1924 O O . VAL A 1 250 ? -11.451 12.683 2.436 1.00 98.19 250 VAL A O 1
ATOM 1927 N N . ARG A 1 251 ? -12.422 10.806 3.201 1.00 97.31 251 ARG A N 1
ATOM 1928 C CA . ARG A 1 251 ? -13.776 11.360 3.291 1.00 97.31 251 ARG A CA 1
ATOM 1929 C C . ARG A 1 251 ? -14.304 11.242 4.704 1.00 97.31 251 ARG A C 1
ATOM 1931 O O . ARG A 1 251 ? -14.333 10.144 5.235 1.00 97.31 251 ARG A O 1
ATOM 1938 N N . HIS A 1 252 ? -14.784 12.344 5.269 1.00 96.56 252 HIS A N 1
ATOM 1939 C CA . HIS A 1 252 ? -15.566 12.312 6.505 1.00 96.56 252 HIS A CA 1
ATOM 1940 C C . HIS A 1 252 ? -16.939 11.673 6.243 1.00 96.56 252 HIS A C 1
ATOM 1942 O O . HIS A 1 252 ? -17.581 11.946 5.221 1.00 96.56 252 HIS A O 1
ATOM 1948 N N . ARG A 1 253 ? -17.355 10.778 7.137 1.00 89.38 253 ARG A N 1
ATOM 1949 C CA . ARG A 1 253 ? -18.522 9.894 7.031 1.00 89.38 253 ARG A CA 1
ATOM 1950 C C . ARG A 1 253 ? -19.386 9.991 8.292 1.00 89.38 253 ARG A C 1
ATOM 1952 O O . ARG A 1 253 ? -19.877 8.976 8.764 1.00 89.38 253 ARG A O 1
ATOM 1959 N N . GLY A 1 254 ? -19.651 11.216 8.744 1.00 64.56 254 GLY A N 1
ATOM 1960 C CA . GLY A 1 254 ? -20.572 11.476 9.855 1.00 64.56 254 GLY A CA 1
ATOM 1961 C C . GLY A 1 254 ? -19.861 11.578 11.183 1.00 64.56 254 GLY A C 1
ATOM 1962 O O . GLY A 1 254 ? -18.913 10.789 11.392 1.00 64.56 254 GLY A O 1
#

Secondary structure (DSSP, 8-state):
-EEE-SSTTEEEEE-SBHHHHHHHHHHHHHHHHHHHS---EEEEEE--TTHHHHHHHHHTTSTTEEEEEE-S-GGGHHHHHHTT---EEESS---S--SEEEE---TT-S-HHHHHTT--SEEEEE--B-SS--HHHHTT--HHHHHTTSSEEEEEEEEE-SS--SB--HHHHHHHHHHHHHHHHHTSTTEEEEEE----HHIIIIIT--HHHHHHHHHHSBSEEEEEETTS--HHHHHHHHHHT-EEEEEE--

Sequence (254 aa):
MREHGITDLTETVHTRSYWAVVSEIGRRKAKALLDGVEPSGDVLVVGLYLTGVFLVKELVDRTGVHVTVYDEEVSLRELLRLLDLDVYMTHIPPSGAFDFVIDLTGLGGVEPEVLKSFEPDVIVVENPLGNVRDPKIADVDDTEERLSIAPEAYELRLGSCPFEAKTSGTMTLSVGAVREAARRVEEVDGVLYAVPNVVNLERYIFVRGRPEVAIEEAVTTPALTVSQIKGSADPDAVLGEVLDEIDFEVRHRG

pLDDT: mean 96.46, std 3.29, range [64.56, 98.81]